Protein AF-0000000074703640 (afdb_homodimer)

pLDDT: mean 75.85, std 19.65, range [25.41, 97.81]

Solvent-accessible surface area (backbone atoms only — not comparable to full-atom values): 10689 Å² total; per-residue (Å²): 131,76,72,81,71,64,84,47,39,62,54,53,50,50,56,51,11,70,78,36,37,62,45,47,54,49,50,25,44,26,50,50,50,51,14,49,60,68,59,45,86,55,90,81,57,82,48,58,58,50,51,34,63,44,35,69,53,98,60,49,41,67,55,41,54,50,49,39,48,54,54,51,54,49,48,68,75,27,79,86,46,55,40,77,62,38,19,23,28,39,44,32,53,58,68,71,101,130,77,72,82,70,63,81,44,42,64,54,52,50,49,54,51,11,70,78,35,37,63,44,47,54,49,49,25,45,25,51,50,52,51,15,48,60,69,56,45,87,56,91,82,58,82,48,60,58,52,52,34,62,44,36,69,54,98,59,50,41,67,53,42,53,50,47,40,49,54,54,50,54,50,49,69,76,28,77,85,48,54,39,76,63,38,18,24,29,41,46,31,53,59,69,71,102

Structure (mmCIF, N/CA/C/O backbone):
data_AF-0000000074703640-model_v1
#
loop_
_entity.id
_entity.type
_entity.pdbx_description
1 polymer Cyclin-G1
#
loop_
_atom_site.group_PDB
_atom_site.id
_atom_site.type_symbol
_atom_site.label_atom_id
_atom_site.label_alt_id
_atom_site.label_comp_id
_atom_site.label_asym_id
_atom_site.label_entity_id
_atom_site.label_seq_id
_atom_site.pdbx_PDB_ins_code
_atom_site.Cartn_x
_atom_site.Cartn_y
_atom_site.Cartn_z
_atom_site.occupancy
_atom_site.B_iso_or_equiv
_atom_site.auth_seq_id
_atom_site.auth_comp_id
_atom_site.auth_asym_id
_atom_site.auth_atom_id
_atom_site.pdbx_PDB_model_num
ATOM 1 N N . MET A 1 1 ? -27.578 -4.227 -21.922 1 25.41 1 MET A N 1
ATOM 2 C CA . MET A 1 1 ? -26.531 -3.264 -22.234 1 25.41 1 MET A CA 1
ATOM 3 C C . MET A 1 1 ? -25.609 -3.043 -21.031 1 25.41 1 MET A C 1
ATOM 5 O O . MET A 1 1 ? -26.062 -2.619 -19.969 1 25.41 1 MET A O 1
ATOM 9 N N . ALA A 1 2 ? -24.672 -3.834 -20.828 1 34.88 2 ALA A N 1
ATOM 10 C CA . ALA A 1 2 ? -23.875 -3.979 -19.625 1 34.88 2 ALA A CA 1
ATOM 11 C C . ALA A 1 2 ? -23.203 -2.66 -19.234 1 34.88 2 ALA A C 1
ATOM 13 O O . ALA A 1 2 ? -22.719 -1.929 -20.109 1 34.88 2 ALA A O 1
ATOM 14 N N . PRO A 1 3 ? -23.672 -2.018 -18.172 1 38.88 3 PRO A N 1
ATOM 15 C CA . PRO A 1 3 ? -23.078 -0.725 -17.844 1 38.88 3 PRO A CA 1
ATOM 16 C C . PRO A 1 3 ? -21.578 -0.683 -18.109 1 38.88 3 PRO A C 1
ATOM 18 O O . PRO A 1 3 ? -20.922 -1.728 -18.141 1 38.88 3 PRO A O 1
ATOM 21 N N . PHE A 1 4 ? -21.125 0.284 -18.984 1 38.25 4 PHE A N 1
ATOM 22 C CA . PHE A 1 4 ? -19.734 0.653 -19.266 1 38.25 4 PHE A CA 1
ATOM 23 C C . PHE A 1 4 ? -18.875 0.477 -18.031 1 38.25 4 PHE A C 1
ATOM 25 O O . PHE A 1 4 ? -19.094 1.136 -17.016 1 38.25 4 PHE A O 1
ATOM 32 N N . ARG A 1 5 ? -18.422 -0.713 -17.891 1 42.12 5 ARG A N 1
ATOM 33 C CA . ARG A 1 5 ? -17.516 -1.021 -16.781 1 42.12 5 ARG A CA 1
ATOM 34 C C . ARG A 1 5 ? -16.375 -0.022 -16.719 1 42.12 5 ARG A C 1
ATOM 36 O O . ARG A 1 5 ? -15.633 0.138 -17.688 1 42.12 5 ARG A O 1
ATOM 43 N N . TRP A 1 6 ? -16.578 1.108 -16.203 1 42.31 6 TRP A N 1
ATOM 44 C CA . TRP A 1 6 ? -15.445 1.999 -15.984 1 42.31 6 TRP A CA 1
ATOM 45 C C . TRP A 1 6 ? -14.203 1.21 -15.586 1 42.31 6 TRP A C 1
ATOM 47 O O . TRP A 1 6 ? -14.289 0.272 -14.789 1 42.31 6 TRP A O 1
ATOM 57 N N . PRO A 1 7 ? -13.281 1.112 -16.625 1 52.88 7 PRO A N 1
ATOM 58 C CA . PRO A 1 7 ? -12.039 0.445 -16.234 1 52.88 7 PRO A CA 1
ATOM 59 C C . PRO A 1 7 ? -11.664 0.7 -14.766 1 52.88 7 PRO A C 1
ATOM 61 O O . PRO A 1 7 ? -11.609 1.854 -14.336 1 52.88 7 PRO A O 1
ATOM 64 N N . THR A 1 8 ? -12 -0.356 -13.914 1 62.72 8 THR A N 1
ATOM 65 C CA . THR A 1 8 ? -11.805 -0.231 -12.477 1 62.72 8 THR A CA 1
ATOM 66 C C . THR A 1 8 ? -10.328 -0.073 -12.141 1 62.72 8 THR A C 1
ATOM 68 O O . THR A 1 8 ? -9.461 -0.359 -12.969 1 62.72 8 THR A O 1
ATOM 71 N N . THR A 1 9 ? -9.961 0.81 -11.281 1 70.25 9 THR A N 1
ATOM 72 C CA . THR A 1 9 ? -8.633 1.064 -10.727 1 70.25 9 THR A CA 1
ATOM 73 C C . THR A 1 9 ? -7.828 -0.227 -10.641 1 70.25 9 THR A C 1
ATOM 75 O O . THR A 1 9 ? -6.652 -0.253 -11.008 1 70.25 9 THR A O 1
ATOM 78 N N . SER A 1 10 ? -8.57 -1.32 -10.414 1 81 10 SER A N 1
ATOM 79 C CA . SER A 1 10 ? -7.855 -2.582 -10.25 1 81 10 SER A CA 1
ATOM 80 C C . SER A 1 10 ? -7.379 -3.129 -11.586 1 81 10 SER A C 1
ATOM 82 O O . SER A 1 10 ? -6.293 -3.699 -11.68 1 81 10 SER A O 1
ATOM 84 N N . ASN A 1 11 ? -8.219 -2.902 -12.617 1 81.75 11 ASN A N 1
ATOM 85 C CA . ASN A 1 11 ? -7.801 -3.348 -13.938 1 81.75 11 ASN A CA 1
ATOM 86 C C . ASN A 1 11 ? -6.566 -2.594 -14.422 1 81.75 11 ASN A C 1
ATOM 88 O O . ASN A 1 11 ? -5.66 -3.189 -15 1 81.75 11 ASN A O 1
ATOM 92 N N . GLU A 1 12 ? -6.562 -1.376 -14.188 1 81.88 12 GLU A N 1
ATOM 93 C CA . GLU A 1 12 ? -5.414 -0.562 -14.57 1 81.88 12 GLU A CA 1
ATOM 94 C C . GLU A 1 12 ? -4.152 -1.013 -13.844 1 81.88 12 GLU A C 1
ATOM 96 O O . GLU A 1 12 ? -3.076 -1.091 -14.438 1 81.88 12 GLU A O 1
ATOM 101 N N . ILE A 1 13 ? -4.23 -1.291 -12.633 1 85.31 13 ILE A N 1
ATOM 102 C CA . ILE A 1 13 ? -3.088 -1.734 -11.844 1 85.31 13 ILE A CA 1
ATOM 103 C C . ILE A 1 13 ? -2.588 -3.08 -12.375 1 85.31 13 ILE A C 1
ATOM 105 O O . ILE A 1 13 ? -1.384 -3.277 -12.547 1 85.31 13 ILE A O 1
ATOM 109 N N . MET A 1 14 ? -3.561 -3.912 -12.648 1 88.75 14 MET A N 1
ATOM 110 C CA . MET A 1 14 ? -3.195 -5.246 -13.117 1 88.75 14 MET A CA 1
ATOM 111 C C . MET A 1 14 ? -2.51 -5.172 -14.477 1 88.75 14 MET A C 1
ATOM 113 O O . MET A 1 14 ? -1.466 -5.793 -14.688 1 88.75 14 MET A O 1
ATOM 117 N N . LEU A 1 15 ? -3.102 -4.414 -15.336 1 88.56 15 LEU A N 1
ATOM 118 C CA . LEU A 1 15 ? -2.539 -4.266 -16.672 1 88.56 15 LEU A CA 1
ATOM 119 C C . LEU A 1 15 ? -1.143 -3.654 -16.609 1 88.56 15 LEU A C 1
ATOM 121 O O . LEU A 1 15 ? -0.222 -4.129 -17.281 1 88.56 15 LEU A O 1
ATOM 125 N N . ALA A 1 16 ? -0.924 -2.586 -15.844 1 89.69 16 ALA A N 1
ATOM 126 C CA . ALA A 1 16 ? 0.374 -1.935 -15.688 1 89.69 16 ALA A CA 1
ATOM 127 C C . ALA A 1 16 ? 1.401 -2.895 -15.094 1 89.69 16 ALA A C 1
ATOM 129 O O . ALA A 1 16 ? 2.572 -2.881 -15.484 1 89.69 16 ALA A O 1
ATOM 130 N N . THR A 1 17 ? 1.027 -3.701 -14.188 1 91.69 17 THR A N 1
ATOM 131 C CA . THR A 1 17 ? 1.935 -4.629 -13.523 1 91.69 17 THR A CA 1
ATOM 132 C C . THR A 1 17 ? 2.303 -5.785 -14.445 1 91.69 17 THR A C 1
ATOM 134 O O . THR A 1 17 ? 3.424 -6.297 -14.391 1 91.69 17 THR A O 1
ATOM 137 N N . GLU A 1 18 ? 1.362 -6.246 -15.258 1 91.75 18 GLU A N 1
ATOM 138 C CA . GLU A 1 18 ? 1.688 -7.262 -16.25 1 91.75 18 GLU A CA 1
ATOM 139 C C . GLU A 1 18 ? 2.773 -6.773 -17.203 1 91.75 18 GLU A C 1
ATOM 141 O O . GLU A 1 18 ? 3.643 -7.547 -17.609 1 91.75 18 GLU A O 1
ATOM 146 N N . ALA A 1 19 ? 2.682 -5.59 -17.562 1 92.94 19 ALA A N 1
ATOM 147 C CA . ALA A 1 19 ? 3.689 -4.996 -18.438 1 92.94 19 ALA A CA 1
ATOM 148 C C . ALA A 1 19 ? 5.004 -4.785 -17.703 1 92.94 19 ALA A C 1
ATOM 150 O O . ALA A 1 19 ? 6.082 -4.883 -18.297 1 92.94 19 ALA A O 1
ATOM 151 N N . ASN A 1 20 ? 4.965 -4.414 -16.438 1 94.12 20 ASN A N 1
ATOM 152 C CA . ASN A 1 20 ? 6.102 -4.16 -15.555 1 94.12 20 ASN A CA 1
ATOM 153 C C . ASN A 1 20 ? 5.828 -4.641 -14.133 1 94.12 20 ASN A C 1
ATOM 155 O O . ASN A 1 20 ? 5.223 -3.926 -13.336 1 94.12 20 ASN A O 1
ATOM 159 N N . PRO A 1 21 ? 6.352 -5.777 -13.82 1 91.69 21 PRO A N 1
ATOM 160 C CA . PRO A 1 21 ? 6.023 -6.395 -12.531 1 91.69 21 PRO A CA 1
ATOM 161 C C . PRO A 1 21 ? 6.492 -5.559 -11.344 1 91.69 21 PRO A C 1
ATOM 163 O O . PRO A 1 21 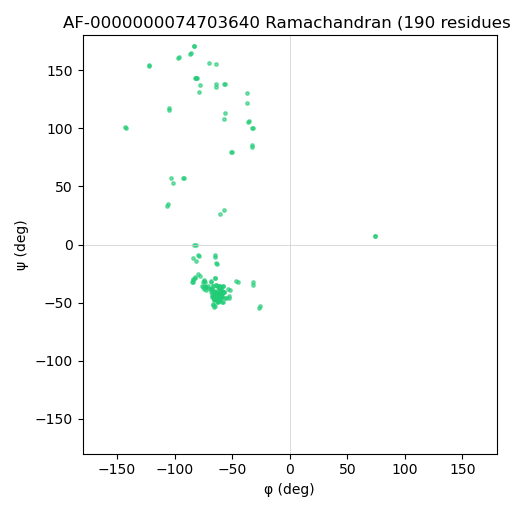? 6.035 -5.773 -10.219 1 91.69 21 PRO A O 1
ATOM 166 N N . ARG A 1 22 ? 7.383 -4.629 -11.617 1 92.25 22 ARG A N 1
ATOM 167 C CA . ARG A 1 22 ? 7.859 -3.775 -10.531 1 92.25 22 ARG A CA 1
ATOM 168 C C . ARG A 1 22 ? 6.844 -2.682 -10.203 1 92.25 22 ARG A C 1
ATOM 170 O O . ARG A 1 22 ? 6.938 -2.031 -9.164 1 92.25 22 ARG A O 1
ATOM 177 N N . TYR A 1 23 ? 5.867 -2.518 -10.992 1 93.19 23 TYR A N 1
ATOM 178 C CA . TYR A 1 23 ? 4.926 -1.41 -10.852 1 93.19 23 TYR A CA 1
ATOM 179 C C . TYR A 1 23 ? 4.109 -1.548 -9.57 1 93.19 23 TYR A C 1
ATOM 181 O O . TYR A 1 23 ? 4.023 -0.607 -8.781 1 93.19 23 TYR A O 1
ATOM 189 N N . LEU A 1 24 ? 3.52 -2.654 -9.328 1 91.94 24 LEU A N 1
ATOM 190 C CA . LEU A 1 24 ? 2.627 -2.84 -8.188 1 91.94 24 LEU A CA 1
ATOM 191 C C . LEU A 1 24 ? 3.381 -2.674 -6.871 1 91.94 24 LEU A C 1
ATOM 193 O O . LEU A 1 24 ? 2.971 -1.893 -6.012 1 91.94 24 LEU A O 1
ATOM 197 N N . PRO A 1 25 ? 4.559 -3.363 -6.699 1 94.75 25 PRO A N 1
ATOM 198 C CA . PRO A 1 25 ? 5.312 -3.148 -5.461 1 94.75 25 PRO A CA 1
ATOM 199 C C . PRO A 1 25 ? 5.73 -1.693 -5.27 1 94.75 25 PRO A C 1
ATOM 201 O O . PRO A 1 25 ? 5.613 -1.151 -4.168 1 94.75 25 PRO A O 1
ATOM 204 N N . CYS A 1 26 ? 6.121 -1.079 -6.258 1 93.62 26 CYS A N 1
ATOM 205 C CA . CYS A 1 26 ? 6.551 0.312 -6.16 1 93.62 26 CYS A CA 1
ATOM 206 C C . CYS A 1 26 ? 5.375 1.221 -5.816 1 93.62 26 CYS A C 1
ATOM 208 O O . CYS A 1 26 ? 5.48 2.078 -4.938 1 93.62 26 CYS A O 1
ATOM 210 N N . MET A 1 27 ? 4.316 0.999 -6.473 1 90.25 27 MET A N 1
ATOM 211 C CA . MET A 1 27 ? 3.115 1.794 -6.227 1 90.25 27 MET A CA 1
ATOM 212 C C . MET A 1 27 ? 2.625 1.608 -4.793 1 90.25 27 MET A C 1
ATOM 214 O O . MET A 1 27 ? 2.283 2.582 -4.121 1 90.25 27 MET A O 1
ATOM 218 N N . SER A 1 28 ? 2.588 0.388 -4.348 1 89.56 28 SER A N 1
ATOM 219 C CA . SER A 1 28 ? 2.055 0.112 -3.018 1 89.56 28 SER A CA 1
ATOM 220 C C . SER A 1 28 ? 2.918 0.745 -1.933 1 89.56 28 SER A C 1
ATOM 222 O O . SER A 1 28 ? 2.402 1.381 -1.012 1 89.56 28 SER A O 1
ATOM 224 N N . ILE A 1 29 ? 4.176 0.642 -2.033 1 91.81 29 ILE A N 1
ATOM 225 C CA . ILE A 1 29 ? 5.066 1.226 -1.036 1 91.81 29 ILE A CA 1
ATOM 226 C C . ILE A 1 29 ? 4.992 2.748 -1.105 1 91.81 29 ILE A C 1
ATOM 228 O O . ILE A 1 29 ? 5.023 3.426 -0.075 1 91.81 29 ILE A O 1
ATOM 232 N N . SER A 1 30 ? 4.887 3.301 -2.291 1 89.44 30 SER A N 1
ATOM 233 C CA . SER A 1 30 ? 4.77 4.746 -2.441 1 89.44 30 SER A CA 1
ATOM 234 C C . SER A 1 30 ? 3.506 5.273 -1.769 1 89.44 30 SER A C 1
ATOM 236 O O . SER A 1 30 ? 3.506 6.367 -1.205 1 89.44 30 SER A O 1
ATOM 238 N N . CYS A 1 31 ? 2.498 4.465 -1.865 1 84.75 31 CYS A N 1
ATOM 239 C CA . CYS A 1 31 ? 1.261 4.852 -1.197 1 84.75 31 CYS A CA 1
ATOM 240 C C . CYS A 1 31 ? 1.444 4.887 0.315 1 84.75 31 CYS A C 1
ATOM 242 O O . CYS A 1 31 ? 0.955 5.797 0.984 1 84.75 31 CYS A O 1
ATOM 244 N N . LEU A 1 32 ? 2.127 3.941 0.822 1 84.38 32 LEU A N 1
ATOM 245 C CA . LEU A 1 32 ? 2.377 3.928 2.258 1 84.38 32 LEU A CA 1
ATOM 246 C C . LEU A 1 32 ? 3.297 5.074 2.662 1 84.38 32 LEU A C 1
ATOM 248 O O . LEU A 1 32 ? 3.094 5.703 3.703 1 84.38 32 LEU A O 1
ATOM 252 N N . PHE A 1 33 ? 4.25 5.301 1.843 1 86.69 33 PHE A N 1
ATOM 253 C CA . PHE A 1 33 ? 5.16 6.418 2.064 1 86.69 33 PHE A CA 1
ATOM 254 C C . PHE A 1 33 ? 4.398 7.738 2.111 1 86.69 33 PHE A C 1
ATOM 256 O O . PHE A 1 33 ? 4.613 8.555 3.012 1 86.69 33 PHE A O 1
ATOM 263 N N . LEU A 1 34 ? 3.572 8 1.189 1 83.44 34 LEU A N 1
ATOM 264 C CA . LEU A 1 34 ? 2.762 9.211 1.107 1 83.44 34 LEU A CA 1
ATOM 265 C C . LEU A 1 34 ? 1.838 9.328 2.314 1 83.44 34 LEU A C 1
ATOM 267 O O . LEU A 1 34 ? 1.649 10.422 2.854 1 83.44 34 LEU A O 1
ATOM 271 N N . ALA A 1 35 ? 1.308 8.227 2.678 1 79.56 35 ALA A N 1
ATOM 272 C CA . ALA A 1 35 ? 0.398 8.211 3.82 1 79.56 35 ALA A CA 1
ATOM 273 C C . ALA A 1 35 ? 1.119 8.625 5.102 1 79.56 35 ALA A C 1
ATOM 275 O O . ALA A 1 35 ? 0.596 9.414 5.887 1 79.56 35 ALA A O 1
ATOM 276 N N . VAL A 1 36 ? 2.23 8.078 5.328 1 81.44 36 VAL A N 1
ATOM 277 C CA . VAL A 1 36 ? 3.029 8.406 6.5 1 81.44 36 VAL A CA 1
ATOM 278 C C . VAL A 1 36 ? 3.412 9.891 6.469 1 81.44 36 VAL A C 1
ATOM 280 O O . VAL A 1 36 ? 3.314 10.586 7.48 1 81.44 36 VAL A O 1
ATOM 283 N N . LYS A 1 37 ? 3.807 10.312 5.316 1 81.62 37 LYS A N 1
ATOM 284 C CA . LYS A 1 37 ? 4.195 11.703 5.125 1 81.62 37 LYS A CA 1
ATOM 285 C C . LYS A 1 37 ? 3.037 12.648 5.43 1 81.62 37 LYS A C 1
ATOM 287 O O . LYS A 1 37 ? 3.24 13.727 5.992 1 81.62 37 LYS A O 1
ATOM 292 N N . MET A 1 38 ? 1.929 12.289 5.137 1 75.69 38 MET A N 1
ATOM 293 C CA . MET A 1 38 ? 0.754 13.141 5.297 1 75.69 38 MET A CA 1
ATOM 294 C C . MET A 1 38 ? 0.217 13.062 6.723 1 75.69 38 MET A C 1
ATOM 296 O O . MET A 1 38 ? -0.387 14.016 7.219 1 75.69 38 MET A O 1
ATOM 300 N N . ALA A 1 39 ? 0.408 11.961 7.27 1 72 39 ALA A N 1
ATOM 301 C CA . ALA A 1 39 ? -0.177 11.719 8.586 1 72 39 ALA A CA 1
ATOM 302 C C . ALA A 1 39 ? 0.712 12.273 9.695 1 72 39 ALA A C 1
ATOM 304 O O . ALA A 1 39 ? 0.222 12.648 10.758 1 72 39 ALA A O 1
ATOM 305 N N . GLU A 1 40 ? 1.922 12.25 9.492 1 75.31 40 GLU A N 1
ATOM 306 C CA . GLU A 1 40 ? 2.85 12.609 10.555 1 75.31 40 GLU A CA 1
ATOM 307 C C . GLU A 1 40 ? 3.441 14 10.328 1 75.31 40 GLU A C 1
ATOM 309 O O . GLU A 1 40 ? 3.842 14.328 9.211 1 75.31 40 GLU A O 1
ATOM 314 N N . GLU A 1 41 ? 3.133 14.898 11.234 1 69.31 41 GLU A N 1
ATOM 315 C CA . GLU A 1 41 ? 3.625 16.266 11.188 1 69.31 41 GLU A CA 1
ATOM 316 C C . GLU A 1 41 ? 5.039 16.375 11.75 1 69.31 41 GLU A C 1
ATOM 318 O O . GLU A 1 41 ? 5.727 17.375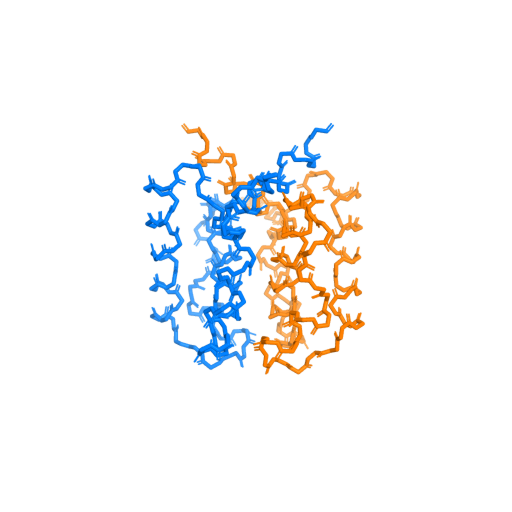 11.539 1 69.31 41 GLU A O 1
ATOM 323 N N . ASP A 1 42 ? 5.441 15.312 12.117 1 69.56 42 ASP A N 1
ATOM 324 C CA . ASP A 1 42 ? 6.715 15.359 12.82 1 69.56 42 ASP A CA 1
ATOM 325 C C . ASP A 1 42 ? 7.887 15.414 11.844 1 69.56 42 ASP A C 1
ATOM 327 O O . ASP A 1 42 ? 7.797 14.891 10.734 1 69.56 42 ASP A O 1
ATOM 331 N N . GLU A 1 43 ? 8.883 16.141 12.203 1 72.19 43 GLU A N 1
ATOM 332 C CA . GLU A 1 43 ? 10.125 16.25 11.438 1 72.19 43 GLU A CA 1
ATOM 333 C C . GLU A 1 43 ? 10.867 14.93 11.375 1 72.19 43 GLU A C 1
ATOM 335 O O . GLU A 1 43 ? 11.742 14.734 10.531 1 72.19 43 GLU A O 1
ATOM 340 N N . ASP A 1 44 ? 10.5 13.922 12.086 1 79.12 44 ASP A N 1
ATOM 341 C CA . ASP A 1 44 ? 11.242 12.664 12.164 1 79.12 44 ASP A CA 1
ATOM 342 C C . ASP A 1 44 ? 10.539 11.555 11.391 1 79.12 44 ASP A C 1
ATOM 344 O O . ASP A 1 44 ? 10.672 10.375 11.727 1 79.12 44 ASP A O 1
ATOM 348 N N . VAL A 1 45 ? 9.945 11.922 10.391 1 83.06 45 VAL A N 1
ATOM 349 C CA . VAL A 1 45 ? 9.266 10.922 9.57 1 83.06 45 VAL A CA 1
ATOM 350 C C . VAL A 1 45 ? 10.273 10.242 8.648 1 83.06 45 VAL A C 1
ATOM 352 O O . VAL A 1 45 ? 11.242 10.859 8.203 1 83.06 45 VAL A O 1
ATOM 355 N N . PRO A 1 46 ? 10.148 8.961 8.391 1 90.94 46 PRO A N 1
ATOM 356 C CA . PRO A 1 46 ? 11.055 8.258 7.48 1 90.94 46 PRO A CA 1
ATOM 357 C C . PRO A 1 46 ? 11.094 8.875 6.086 1 90.94 46 PRO A C 1
ATOM 359 O O . PRO A 1 46 ? 10.062 9.328 5.578 1 90.94 46 PRO A O 1
ATOM 362 N N . THR A 1 47 ? 12.297 8.93 5.594 1 93 47 THR A N 1
ATOM 363 C CA . THR A 1 47 ? 12.5 9.477 4.254 1 93 47 THR A CA 1
ATOM 364 C C . THR A 1 47 ? 12.242 8.414 3.193 1 93 47 THR A C 1
ATOM 366 O O . THR A 1 47 ? 12.047 7.238 3.518 1 93 47 THR A O 1
ATOM 369 N N . ALA A 1 48 ? 12.211 8.867 1.926 1 95.44 48 ALA A N 1
ATOM 370 C CA . ALA A 1 48 ? 12.125 7.922 0.817 1 95.44 48 ALA A CA 1
ATOM 371 C C . ALA A 1 48 ? 13.289 6.938 0.851 1 95.44 48 ALA A C 1
ATOM 373 O O . ALA A 1 48 ? 13.109 5.746 0.585 1 95.44 48 ALA A O 1
ATOM 374 N N . ALA A 1 49 ? 14.469 7.449 1.162 1 96.75 49 ALA A N 1
ATOM 375 C CA . ALA A 1 49 ? 15.648 6.602 1.259 1 96.75 49 ALA A CA 1
ATOM 376 C C . ALA A 1 49 ? 15.477 5.535 2.338 1 96.75 49 ALA A C 1
ATOM 378 O O . ALA A 1 49 ? 15.875 4.387 2.15 1 96.75 49 ALA A O 1
ATOM 379 N N . ASP A 1 50 ? 14.875 5.91 3.434 1 94.5 50 ASP A N 1
ATOM 380 C CA . ASP A 1 50 ? 14.617 4.953 4.504 1 94.5 50 ASP A CA 1
ATOM 381 C C . ASP A 1 50 ? 13.672 3.848 4.031 1 94.5 50 ASP A C 1
ATOM 383 O O . ASP A 1 50 ? 13.922 2.666 4.285 1 94.5 50 ASP A O 1
ATOM 387 N N . PHE A 1 51 ? 12.609 4.199 3.379 1 94.38 51 PHE A N 1
ATOM 388 C CA . PHE A 1 51 ? 11.641 3.234 2.877 1 94.38 51 PHE A CA 1
ATOM 389 C C . PHE A 1 51 ? 12.297 2.254 1.914 1 94.38 51 PHE A C 1
ATOM 391 O O . PHE A 1 51 ? 12.078 1.044 2.006 1 94.38 51 PHE A O 1
ATOM 398 N N . VAL A 1 52 ? 13.094 2.773 1.028 1 95.5 52 VAL A N 1
ATOM 399 C CA . VAL A 1 52 ? 13.773 1.939 0.042 1 95.5 52 VAL A CA 1
ATOM 400 C C . VAL A 1 52 ? 14.742 0.994 0.744 1 95.5 52 VAL A C 1
ATOM 402 O O . VAL A 1 52 ? 14.766 -0.207 0.462 1 95.5 52 VAL A O 1
ATOM 405 N N . LYS A 1 53 ? 15.43 1.504 1.625 1 95.19 53 LYS A N 1
ATOM 406 C CA . LYS A 1 53 ? 16.422 0.719 2.348 1 95.19 53 LYS A CA 1
ATOM 407 C C . LYS A 1 53 ? 15.781 -0.439 3.1 1 95.19 53 LYS A C 1
ATOM 409 O O . LYS A 1 53 ? 16.234 -1.58 3.008 1 95.19 53 LYS A O 1
ATOM 414 N N . VAL A 1 54 ? 14.773 -0.166 3.756 1 94.56 54 VAL A N 1
ATOM 415 C CA . VAL A 1 54 ? 14.203 -1.168 4.648 1 94.56 54 VAL A CA 1
ATOM 416 C C . VAL A 1 54 ? 13.32 -2.129 3.854 1 94.56 54 VAL A C 1
ATOM 418 O O . VAL A 1 54 ? 13.07 -3.256 4.285 1 94.56 54 VAL A O 1
ATOM 421 N N . SER A 1 55 ? 12.703 -1.705 2.732 1 93.75 55 SER A N 1
ATOM 422 C CA . SER A 1 55 ? 11.781 -2.529 1.955 1 93.75 55 SER A CA 1
ATOM 423 C C . SER A 1 55 ? 12.5 -3.73 1.344 1 93.75 55 SER A C 1
ATOM 425 O O . SER A 1 55 ? 11.867 -4.754 1.058 1 93.75 55 SER A O 1
ATOM 427 N N . GLY A 1 56 ? 13.836 -3.574 1.061 1 93 56 GLY A N 1
ATOM 428 C CA . GLY A 1 56 ? 14.602 -4.633 0.418 1 93 56 GLY A CA 1
ATOM 429 C C . GLY A 1 56 ? 14.281 -4.789 -1.056 1 93 56 GLY A C 1
ATOM 430 O O . GLY A 1 56 ? 14.664 -5.777 -1.679 1 93 56 GLY A O 1
ATOM 431 N N . LEU A 1 57 ? 13.508 -3.908 -1.602 1 93.12 57 LEU A N 1
ATOM 432 C CA . LEU A 1 57 ? 13.148 -3.979 -3.014 1 93.12 57 LEU A CA 1
ATOM 433 C C . LEU A 1 57 ? 14.203 -3.291 -3.877 1 93.12 57 LEU A C 1
ATOM 435 O O . LEU A 1 57 ? 15.094 -2.615 -3.357 1 93.12 57 LEU A O 1
ATOM 439 N N . ARG A 1 58 ? 14.109 -3.588 -5.141 1 91.56 58 ARG A N 1
ATOM 440 C CA . ARG A 1 58 ? 15.086 -3.08 -6.094 1 91.56 58 ARG A CA 1
ATOM 441 C C . ARG A 1 58 ? 14.625 -1.765 -6.707 1 91.56 58 ARG A C 1
ATOM 443 O O . ARG A 1 58 ? 14.5 -1.654 -7.93 1 91.56 58 ARG A O 1
ATOM 450 N N . PHE A 1 59 ? 14.367 -0.817 -5.863 1 94.31 59 PHE A N 1
ATOM 451 C CA . PHE A 1 59 ? 14.008 0.538 -6.266 1 94.31 59 PHE A CA 1
ATOM 452 C C . PHE A 1 59 ? 14.984 1.552 -5.676 1 94.31 59 PHE A C 1
ATOM 454 O O . PHE A 1 59 ? 15.656 1.269 -4.684 1 94.31 59 PHE A O 1
ATOM 461 N N . THR A 1 60 ? 15.102 2.686 -6.371 1 96.75 60 THR A N 1
ATOM 462 C CA . THR A 1 60 ? 15.836 3.814 -5.809 1 96.75 60 THR A CA 1
ATOM 463 C C . THR A 1 60 ? 14.883 4.805 -5.148 1 96.75 60 THR A C 1
ATOM 465 O O . THR A 1 60 ? 13.68 4.785 -5.414 1 96.75 60 THR A O 1
ATOM 468 N N . PRO A 1 61 ? 15.453 5.621 -4.305 1 97.75 61 PRO A N 1
ATOM 469 C CA . PRO A 1 61 ? 14.602 6.672 -3.744 1 97.75 61 PRO A CA 1
ATOM 470 C C . PRO A 1 61 ? 13.969 7.559 -4.816 1 97.75 61 PRO A C 1
ATOM 472 O O . PRO A 1 61 ? 12.828 8.008 -4.664 1 97.75 61 PRO A O 1
ATOM 475 N N . SER A 1 62 ? 14.727 7.789 -5.863 1 97.75 62 SER A N 1
ATOM 476 C CA . SER A 1 62 ? 14.188 8.57 -6.969 1 97.75 62 SER A CA 1
ATOM 477 C C . SER A 1 62 ? 12.977 7.883 -7.594 1 97.75 62 SER A C 1
ATOM 479 O O . SER A 1 62 ? 12.023 8.547 -8 1 97.75 62 SER A O 1
ATOM 481 N N . ASP A 1 63 ? 13 6.551 -7.707 1 96.81 63 ASP A N 1
ATOM 482 C CA . ASP A 1 63 ? 11.852 5.793 -8.211 1 96.81 63 ASP A CA 1
ATOM 483 C C . ASP A 1 63 ? 10.625 6.008 -7.332 1 96.81 63 ASP A C 1
ATOM 485 O O . ASP A 1 63 ? 9.523 6.238 -7.844 1 96.81 63 ASP A O 1
ATOM 489 N N . LEU A 1 64 ? 10.836 5.965 -6.059 1 96.12 64 LEU A N 1
ATOM 490 C CA . LEU A 1 64 ? 9.75 6.133 -5.098 1 96.12 64 LEU A CA 1
ATOM 491 C C . LEU A 1 64 ? 9.148 7.531 -5.195 1 96.12 64 LEU A C 1
ATOM 493 O O . LEU A 1 64 ? 7.926 7.688 -5.188 1 96.12 64 LEU A O 1
ATOM 497 N N . LEU A 1 65 ? 9.977 8.539 -5.289 1 96.31 65 LEU A N 1
ATOM 498 C CA . LEU A 1 65 ? 9.523 9.922 -5.367 1 96.31 65 LEU A CA 1
ATOM 499 C C . LEU A 1 65 ? 8.812 10.188 -6.691 1 96.31 65 LEU A C 1
ATOM 501 O O . LEU A 1 65 ? 7.84 10.945 -6.738 1 96.31 65 LEU A O 1
ATOM 505 N N . ARG A 1 66 ? 9.336 9.594 -7.711 1 96.12 66 ARG A N 1
ATOM 506 C CA . ARG A 1 66 ? 8.664 9.711 -9.008 1 96.12 66 ARG A CA 1
ATOM 507 C C . ARG A 1 66 ? 7.27 9.102 -8.953 1 96.12 66 ARG A C 1
ATOM 509 O O . ARG A 1 66 ? 6.312 9.695 -9.469 1 96.12 66 ARG A O 1
ATOM 516 N N . MET A 1 67 ? 7.191 7.863 -8.398 1 93 67 MET A N 1
ATOM 517 C CA . MET A 1 67 ? 5.891 7.211 -8.289 1 93 67 MET A CA 1
ATOM 518 C C . MET A 1 67 ? 4.934 8.055 -7.441 1 93 67 MET A C 1
ATOM 520 O O . MET A 1 67 ? 3.756 8.18 -7.777 1 93 67 MET A O 1
ATOM 524 N N . GLU A 1 68 ? 5.41 8.633 -6.305 1 88.56 68 GLU A N 1
ATOM 525 C CA . GLU A 1 68 ? 4.625 9.539 -5.473 1 88.56 68 GLU A CA 1
ATOM 526 C C . GLU A 1 68 ? 4.031 10.672 -6.305 1 88.56 68 GLU A C 1
ATOM 528 O O . GLU A 1 68 ? 2.859 11.023 -6.141 1 88.56 68 GLU A O 1
ATOM 533 N N . ARG A 1 69 ? 4.824 11.281 -7.164 1 89.62 69 ARG A N 1
ATOM 534 C CA . ARG A 1 69 ? 4.371 12.367 -8.023 1 89.62 69 ARG A CA 1
ATOM 535 C C . ARG A 1 69 ? 3.283 11.891 -8.984 1 89.62 69 ARG A C 1
ATOM 537 O O . ARG A 1 69 ? 2.293 12.594 -9.203 1 89.62 69 ARG A O 1
ATOM 544 N N . ILE A 1 70 ? 3.545 10.789 -9.609 1 86.69 70 ILE A N 1
ATOM 545 C CA . ILE A 1 70 ? 2.57 10.219 -10.531 1 86.69 70 ILE A CA 1
ATOM 546 C C . ILE A 1 70 ? 1.236 10.023 -9.812 1 86.69 70 ILE A C 1
ATOM 548 O O . ILE A 1 70 ? 0.178 10.352 -10.352 1 86.69 70 ILE A O 1
ATOM 552 N N . ILE A 1 71 ? 1.269 9.469 -8.625 1 82.75 71 ILE A N 1
ATOM 553 C CA . ILE A 1 71 ? 0.065 9.219 -7.836 1 82.75 71 ILE A CA 1
ATOM 554 C C . ILE A 1 71 ? -0.642 10.539 -7.539 1 82.75 71 ILE A C 1
ATOM 556 O O . ILE A 1 71 ? -1.858 10.648 -7.711 1 82.75 71 ILE A O 1
ATOM 560 N N . LEU A 1 72 ? 0.097 11.57 -7.098 1 80.69 72 LEU A N 1
ATOM 561 C CA . LEU A 1 72 ? -0.477 12.867 -6.75 1 80.69 72 LEU A CA 1
ATOM 562 C C . LEU A 1 72 ? -1.086 13.539 -7.977 1 80.69 72 LEU A C 1
ATOM 564 O O . LEU A 1 72 ? -2.148 14.156 -7.883 1 80.69 72 LEU A O 1
ATOM 568 N N . ASP A 1 73 ? -0.384 13.469 -9.094 1 80.81 73 ASP A N 1
ATOM 569 C CA . ASP A 1 73 ? -0.899 14.031 -10.344 1 80.81 73 ASP A CA 1
ATOM 570 C C . ASP A 1 73 ? -2.223 13.375 -10.734 1 80.81 73 ASP A C 1
ATOM 572 O O . ASP A 1 73 ? -3.131 14.047 -11.227 1 80.81 73 ASP A O 1
ATOM 576 N N . LYS A 1 74 ? -2.26 12.109 -10.57 1 76.44 74 LYS A N 1
ATOM 577 C CA . LYS A 1 74 ? -3.49 11.391 -10.875 1 76.44 74 LYS A CA 1
ATOM 578 C C . LYS A 1 74 ? -4.625 11.82 -9.953 1 76.44 74 LYS A C 1
ATOM 580 O O . LYS A 1 74 ? -5.789 11.852 -10.367 1 76.44 74 LYS A O 1
ATOM 585 N N . LEU A 1 75 ? -4.426 12.133 -8.766 1 71.81 75 LEU A N 1
ATOM 586 C CA . LEU A 1 75 ? -5.422 12.562 -7.785 1 71.81 75 LEU A CA 1
ATOM 587 C C . LEU A 1 75 ? -5.902 13.977 -8.078 1 71.81 75 LEU A C 1
ATOM 589 O O . LEU A 1 75 ? -7.062 14.312 -7.82 1 71.81 75 LEU A O 1
ATOM 593 N N . LYS A 1 76 ? -5.059 14.797 -8.469 1 69.12 76 LYS A N 1
ATOM 594 C CA . LYS A 1 76 ? -5.41 16.172 -8.797 1 69.12 76 LYS A CA 1
ATOM 595 C C . LYS A 1 76 ? -6.352 16.234 -10 1 69.12 76 LYS A C 1
ATOM 597 O O . LYS A 1 76 ? -7.281 17.047 -10.023 1 69.12 76 LYS A O 1
ATOM 602 N N . TRP A 1 77 ? -5.973 15.656 -10.961 1 68.69 77 TRP A N 1
ATOM 603 C CA . TRP A 1 77 ? -6.758 15.719 -12.188 1 68.69 77 TRP A CA 1
ATOM 604 C C . TRP A 1 77 ? -8.023 14.867 -12.062 1 68.69 77 TRP A C 1
ATOM 606 O O . TRP A 1 77 ? -9.031 15.148 -12.719 1 68.69 77 TRP A O 1
ATOM 616 N N . ASN A 1 78 ? -7.852 13.656 -11.328 1 54.16 78 ASN A N 1
ATOM 617 C CA . ASN A 1 78 ? -8.977 12.727 -11.336 1 54.16 78 ASN A CA 1
ATOM 618 C C . ASN A 1 78 ? -9.773 12.805 -10.031 1 54.16 78 ASN A C 1
ATOM 620 O O . ASN A 1 78 ? -9.5 12.07 -9.086 1 54.16 78 ASN A O 1
ATOM 624 N N . LEU A 1 79 ? -10.266 13.938 -9.5 1 48.81 79 LEU A N 1
ATOM 625 C CA . LEU A 1 79 ? -11.219 13.852 -8.406 1 48.81 79 LEU A CA 1
ATOM 626 C C . LEU A 1 79 ? -11.977 12.523 -8.445 1 48.81 79 LEU A C 1
ATOM 628 O O . LEU A 1 79 ? -12.367 12 -7.402 1 48.81 79 LEU A O 1
ATOM 632 N N . ASN A 1 80 ? -12.609 12.078 -9.477 1 43.94 80 ASN A N 1
ATOM 633 C CA . ASN A 1 80 ? -13.43 10.875 -9.539 1 43.94 80 ASN A CA 1
ATOM 634 C C . ASN A 1 80 ? -12.57 9.625 -9.719 1 43.94 80 ASN A C 1
ATOM 636 O O . ASN A 1 80 ? -13.102 8.516 -9.828 1 43.94 80 ASN A O 1
ATOM 640 N N . ALA A 1 81 ? -11.32 9.781 -10.078 1 42.88 81 ALA A N 1
ATOM 641 C CA . ALA A 1 81 ? -10.57 8.672 -10.664 1 42.88 81 ALA A CA 1
ATOM 642 C C . ALA A 1 81 ? -10.109 7.691 -9.594 1 42.88 81 ALA A C 1
ATOM 644 O O . ALA A 1 81 ? -9.938 8.07 -8.438 1 42.88 81 ALA A O 1
ATOM 645 N N . THR A 1 82 ? -10.234 6.34 -9.875 1 45.94 82 THR A N 1
ATOM 646 C CA . THR A 1 82 ? -10.031 5.008 -9.312 1 45.94 82 THR A CA 1
ATOM 647 C C . THR A 1 82 ? -8.562 4.785 -8.961 1 45.94 82 THR A C 1
ATOM 649 O O . THR A 1 82 ? -7.828 4.148 -9.719 1 45.94 82 THR A O 1
ATOM 652 N N . THR A 1 83 ? -7.797 5.82 -8.688 1 49.19 83 THR A N 1
ATOM 653 C CA . THR A 1 83 ? -6.406 5.547 -8.352 1 49.19 83 THR A CA 1
ATOM 654 C C . THR A 1 83 ? -6.297 4.867 -6.988 1 49.19 83 THR A C 1
ATOM 656 O O . THR A 1 83 ? -7.242 4.902 -6.195 1 49.19 83 THR A O 1
ATOM 659 N N . PRO A 1 84 ? -5.082 4.121 -6.887 1 52.56 84 PRO A N 1
ATOM 660 C CA . PRO A 1 84 ? -4.879 3.416 -5.617 1 52.56 84 PRO A CA 1
ATOM 661 C C . PRO A 1 84 ? -5.207 4.281 -4.402 1 52.56 84 PRO A C 1
ATOM 663 O O . PRO A 1 84 ? -5.73 3.777 -3.406 1 52.56 84 PRO A O 1
ATOM 666 N N . LEU A 1 85 ? -4.941 5.633 -4.594 1 51.72 85 LEU A N 1
ATOM 667 C CA . LEU A 1 85 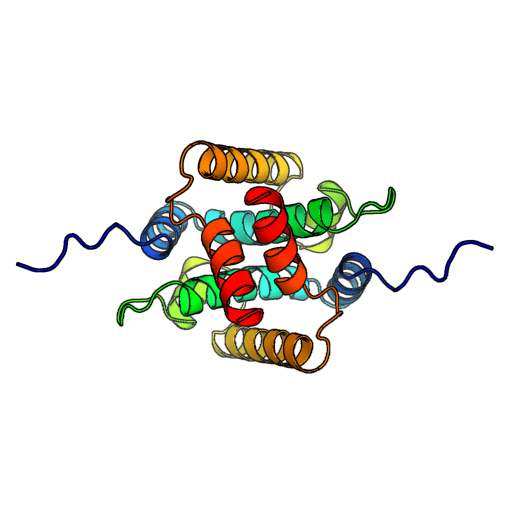? -5.293 6.48 -3.465 1 51.72 85 LEU A CA 1
ATOM 668 C C . LEU A 1 85 ? -6.809 6.551 -3.289 1 51.72 85 LEU A C 1
ATOM 670 O O . LEU A 1 85 ? -7.301 6.699 -2.168 1 51.72 85 LEU A O 1
ATOM 674 N N . TYR A 1 86 ? -7.484 6.469 -4.395 1 53.31 86 TYR A N 1
ATOM 675 C CA . TYR A 1 86 ? -8.93 6.336 -4.254 1 53.31 86 TYR A CA 1
ATOM 676 C C . TYR A 1 86 ? -9.281 5.188 -3.316 1 53.31 86 TYR A C 1
ATOM 678 O O . TYR A 1 86 ? -10.188 5.309 -2.49 1 53.31 86 TYR A O 1
ATOM 686 N N . PHE A 1 87 ? -8.523 4.273 -3.523 1 54.94 87 PHE A N 1
ATOM 687 C CA . PHE A 1 87 ? -8.75 3.125 -2.654 1 54.94 87 PHE A CA 1
ATOM 688 C C . PHE A 1 87 ? -8.539 3.502 -1.193 1 54.94 87 PHE A C 1
ATOM 690 O O . PHE A 1 87 ? -9.312 3.092 -0.324 1 54.94 87 PHE A O 1
ATOM 697 N N . LEU A 1 88 ? -7.562 4.367 -1.093 1 54.88 88 LEU A N 1
ATOM 698 C CA . LEU A 1 88 ? -7.301 4.844 0.262 1 54.88 88 LEU A CA 1
ATOM 699 C C . LEU A 1 88 ? -8.469 5.672 0.783 1 54.88 88 LEU A C 1
ATOM 701 O O . LEU A 1 88 ? -8.844 5.562 1.953 1 54.88 88 LEU A O 1
ATOM 705 N N . GLU A 1 89 ? -9.008 6.363 -0.109 1 54.38 89 GLU A N 1
ATOM 706 C CA . GLU A 1 89 ? -10.18 7.168 0.238 1 54.38 89 GLU A CA 1
ATOM 707 C C . GLU A 1 89 ? -11.375 6.289 0.585 1 54.38 89 GLU A C 1
ATOM 709 O O . GLU A 1 89 ? -12.102 6.566 1.542 1 54.38 89 GLU A O 1
ATOM 714 N N . VAL A 1 90 ? -11.57 5.379 -0.111 1 54.06 90 VAL A N 1
ATOM 715 C CA . VAL A 1 90 ? -12.727 4.504 0.05 1 54.06 90 VAL A CA 1
ATOM 716 C C . VAL A 1 90 ? -12.625 3.744 1.37 1 54.06 90 VAL A C 1
ATOM 718 O O . VAL A 1 90 ? -13.586 3.674 2.133 1 54.06 90 VAL A O 1
ATOM 721 N N . VAL A 1 91 ? -11.492 3.223 1.594 1 55.31 91 VAL A N 1
ATOM 722 C CA . VAL A 1 91 ? -11.312 2.459 2.824 1 55.31 91 VAL A CA 1
ATOM 723 C C . VAL A 1 91 ? -11.555 3.357 4.031 1 55.31 91 VAL A C 1
ATOM 725 O O . VAL A 1 91 ? -12.195 2.941 5 1 55.31 91 VAL A O 1
ATOM 728 N N . SER A 1 92 ? -11.016 4.543 3.912 1 51.91 92 SER A N 1
ATOM 729 C CA . SER A 1 92 ? -11.188 5.496 5.004 1 51.91 92 SER A CA 1
ATOM 730 C C . SER A 1 92 ? -12.664 5.828 5.223 1 51.91 92 SER A C 1
ATOM 732 O O . SER A 1 92 ? -13.117 5.934 6.367 1 51.91 92 SER A O 1
ATOM 734 N N . THR A 1 93 ? -13.391 6.109 4.191 1 52.28 93 THR A N 1
ATOM 735 C CA . THR A 1 93 ? -14.805 6.457 4.289 1 52.28 93 THR A CA 1
ATOM 736 C C . THR A 1 93 ? -15.617 5.277 4.816 1 52.28 93 THR A C 1
ATOM 738 O O . THR A 1 93 ? -16.531 5.461 5.621 1 52.28 93 THR A O 1
ATOM 741 N N . LYS A 1 94 ? -15.344 4.215 4.434 1 50.03 94 LYS A N 1
ATOM 742 C CA . LYS A 1 94 ? -16.125 3.051 4.848 1 50.03 94 LYS A CA 1
ATOM 743 C C . LYS A 1 94 ? -15.797 2.652 6.285 1 50.03 94 LYS A C 1
ATOM 745 O O . LYS A 1 94 ? -16.656 2.123 6.996 1 50.03 94 LYS A O 1
ATOM 750 N N . LEU A 1 95 ? -14.664 2.842 6.676 1 45.97 95 LEU A N 1
ATOM 751 C CA . LEU A 1 95 ? -14.305 2.543 8.062 1 45.97 95 LEU A CA 1
ATOM 752 C C . LEU A 1 95 ? -14.883 3.584 9.008 1 45.97 95 LEU A C 1
ATOM 754 O O . LEU A 1 95 ? -15.094 3.303 10.188 1 45.97 95 LEU A O 1
ATOM 758 N N . ILE A 1 96 ? -14.969 4.715 8.562 1 44.62 96 ILE A N 1
ATOM 759 C CA . ILE A 1 96 ? -15.562 5.734 9.422 1 44.62 96 ILE A CA 1
ATOM 760 C C . ILE A 1 96 ? -17.078 5.594 9.414 1 44.62 96 ILE A C 1
ATOM 762 O O . ILE A 1 96 ? -17.75 5.918 10.406 1 44.62 96 ILE A O 1
ATOM 766 N N . LEU A 1 97 ? -17.641 5.082 8.367 1 37.91 97 LEU A N 1
ATOM 767 C CA . LEU A 1 97 ? -19.094 4.992 8.398 1 37.91 97 LEU A CA 1
ATOM 768 C C . LEU A 1 97 ? -19.547 3.707 9.086 1 37.91 97 LEU A C 1
ATOM 770 O O . LEU A 1 97 ? -20.578 3.688 9.758 1 37.91 97 LEU A O 1
ATOM 774 N N . MET B 1 1 ? 10.945 18.219 28.188 1 26.59 1 MET B N 1
ATOM 775 C CA . MET B 1 1 ? 10.531 16.812 28.266 1 26.59 1 MET B CA 1
ATOM 776 C C . MET B 1 1 ? 9.727 16.422 27.031 1 26.59 1 MET B C 1
ATOM 778 O O . MET B 1 1 ? 8.703 17.047 26.719 1 26.59 1 MET B O 1
ATOM 782 N N . ALA B 1 2 ? 10.312 15.977 26.031 1 37.22 2 ALA B N 1
ATOM 783 C CA . ALA B 1 2 ? 9.703 15.812 24.719 1 37.22 2 ALA B CA 1
ATOM 784 C C . ALA B 1 2 ? 8.461 14.93 24.797 1 37.22 2 ALA B C 1
ATOM 786 O O . ALA B 1 2 ? 8.43 13.953 25.562 1 37.22 2 ALA B O 1
ATOM 787 N N . PRO B 1 3 ? 7.324 15.477 24.562 1 39.75 3 PRO B N 1
ATOM 788 C CA . PRO B 1 3 ? 6.125 14.648 24.672 1 39.75 3 PRO B CA 1
ATOM 789 C C . PRO B 1 3 ? 6.355 13.219 24.172 1 39.75 3 PRO B C 1
ATOM 791 O O . PRO B 1 3 ? 7.273 12.977 23.391 1 39.75 3 PRO B O 1
ATOM 794 N N . PHE B 1 4 ? 5.918 12.203 25.062 1 38 4 PHE B N 1
ATOM 795 C CA . PHE B 1 4 ? 5.848 10.773 24.781 1 38 4 PHE B CA 1
ATOM 796 C C . PHE B 1 4 ? 5.512 10.531 23.312 1 38 4 PHE B C 1
ATOM 798 O O . PHE B 1 4 ? 4.438 10.914 22.844 1 38 4 PHE B O 1
ATOM 805 N N . ARG B 1 5 ? 6.547 10.578 22.562 1 42.72 5 ARG B N 1
ATOM 806 C CA . ARG B 1 5 ? 6.375 10.305 21.141 1 42.72 5 ARG B CA 1
ATOM 807 C C . ARG B 1 5 ? 5.609 9 20.922 1 42.72 5 ARG B C 1
ATOM 809 O O . ARG B 1 5 ? 6.035 7.941 21.375 1 42.72 5 ARG B O 1
ATOM 816 N N . TRP B 1 6 ? 4.328 9.016 21.047 1 43.84 6 TRP B N 1
ATOM 817 C CA . TRP B 1 6 ? 3.568 7.832 20.656 1 43.84 6 TRP B CA 1
ATOM 818 C C . TRP B 1 6 ? 4.199 7.148 19.453 1 43.84 6 TRP B C 1
ATOM 820 O O . TRP B 1 6 ? 4.633 7.816 18.516 1 43.84 6 TRP B O 1
ATOM 830 N N . PRO B 1 7 ? 4.836 5.961 19.828 1 53.62 7 PRO B N 1
ATOM 831 C CA . PRO B 1 7 ? 5.375 5.234 18.672 1 53.62 7 PRO B CA 1
ATOM 832 C C . PRO B 1 7 ? 4.523 5.406 17.422 1 53.62 7 PRO B C 1
ATOM 834 O O . PRO B 1 7 ? 3.311 5.195 17.469 1 53.62 7 PRO B O 1
ATOM 837 N N . THR B 1 8 ? 5.055 6.344 16.547 1 64.38 8 THR B N 1
ATOM 838 C CA . THR B 1 8 ? 4.32 6.664 15.336 1 64.38 8 THR B CA 1
ATOM 839 C C . THR B 1 8 ? 4.227 5.445 14.422 1 64.38 8 THR B C 1
ATOM 841 O O . THR B 1 8 ? 4.961 4.469 14.602 1 64.38 8 THR B O 1
ATOM 844 N N . THR B 1 9 ? 3.107 5.203 13.836 1 70.56 9 THR B N 1
ATOM 845 C CA . THR B 1 9 ? 2.832 4.164 12.852 1 70.56 9 THR B CA 1
ATOM 846 C C . THR B 1 9 ? 4.07 3.885 12 1 70.56 9 THR B C 1
ATOM 848 O O . THR B 1 9 ? 4.426 2.727 11.773 1 70.56 9 THR B O 1
ATOM 851 N N . SER B 1 10 ? 4.828 4.965 11.75 1 81.19 10 SER B N 1
ATOM 852 C CA . SER B 1 10 ? 5.988 4.785 10.883 1 81.19 10 SER B CA 1
ATOM 853 C C . SER B 1 10 ? 7.121 4.078 11.617 1 81.19 10 SER B C 1
ATOM 855 O O . SER B 1 10 ? 7.832 3.256 11.031 1 81.19 10 SER B O 1
ATOM 857 N N . ASN B 1 11 ? 7.246 4.406 12.906 1 82.19 11 ASN B N 1
ATOM 858 C CA . ASN B 1 11 ? 8.273 3.723 13.68 1 82.19 11 ASN B CA 1
ATOM 859 C C . ASN B 1 11 ? 7.992 2.229 13.797 1 82.19 11 ASN B C 1
ATOM 861 O O . ASN B 1 11 ? 8.906 1.409 13.695 1 82.19 11 ASN B O 1
ATOM 865 N N . GLU B 1 12 ? 6.797 1.925 14.023 1 82.12 12 GLU B N 1
ATOM 866 C CA . GLU B 1 12 ? 6.41 0.52 14.109 1 82.12 12 GLU B CA 1
ATOM 867 C C . GLU B 1 12 ? 6.68 -0.212 12.805 1 82.12 12 GLU B C 1
ATOM 869 O O . GLU B 1 12 ? 7.164 -1.346 12.805 1 82.12 12 GLU B O 1
ATOM 874 N N . ILE B 1 13 ? 6.398 0.36 11.727 1 85.44 13 ILE B N 1
ATOM 875 C CA . ILE B 1 13 ? 6.617 -0.247 10.422 1 85.44 13 ILE B CA 1
ATOM 876 C C . ILE B 1 13 ? 8.109 -0.453 10.188 1 85.44 13 ILE B C 1
ATOM 878 O O . ILE B 1 13 ? 8.539 -1.521 9.742 1 85.44 13 ILE B O 1
ATOM 882 N N . MET B 1 14 ? 8.82 0.57 10.562 1 88.94 14 MET B N 1
ATOM 883 C CA . MET B 1 14 ? 10.266 0.495 10.352 1 88.94 14 MET B CA 1
ATOM 884 C C . MET B 1 14 ? 10.883 -0.6 11.211 1 88.94 14 MET B C 1
ATOM 886 O O . MET B 1 14 ? 11.68 -1.405 10.719 1 88.94 14 MET B O 1
ATOM 890 N N . LEU B 1 15 ? 10.5 -0.61 12.438 1 88.69 15 LEU B N 1
ATOM 891 C CA . LEU B 1 15 ? 11.023 -1.612 13.359 1 88.69 15 LEU B CA 1
ATOM 892 C C . LEU B 1 15 ? 10.656 -3.02 12.898 1 88.69 15 LEU B C 1
ATOM 894 O O . LEU B 1 15 ? 11.5 -3.918 12.906 1 88.69 15 LEU B O 1
ATOM 898 N N . ALA B 1 16 ? 9.406 -3.27 12.523 1 89.88 16 ALA B N 1
ATOM 899 C CA . ALA B 1 16 ? 8.953 -4.57 12.047 1 89.88 16 ALA B CA 1
ATOM 900 C C . ALA B 1 16 ? 9.695 -4.98 10.781 1 89.88 16 ALA B C 1
ATOM 902 O O . ALA B 1 16 ? 10.031 -6.156 10.602 1 89.88 16 ALA B O 1
ATOM 903 N N . THR B 1 17 ? 9.977 -4.09 9.922 1 91.75 17 THR B N 1
ATOM 904 C CA . THR B 1 17 ? 10.648 -4.379 8.664 1 91.75 17 THR B CA 1
ATOM 905 C C . THR B 1 17 ? 12.125 -4.664 8.891 1 91.75 17 THR B C 1
ATOM 907 O O . THR B 1 17 ? 12.719 -5.48 8.18 1 91.75 17 THR B O 1
ATOM 910 N N . GLU B 1 18 ? 12.75 -3.953 9.805 1 91.75 18 GLU B N 1
ATOM 911 C CA . GLU B 1 18 ? 14.125 -4.27 10.156 1 91.75 18 GLU B CA 1
ATOM 912 C C . GLU B 1 18 ? 14.258 -5.711 10.633 1 91.75 18 GLU B C 1
ATOM 914 O O . GLU B 1 18 ? 15.242 -6.387 10.336 1 91.75 18 GLU B O 1
ATOM 919 N N . ALA B 1 19 ? 13.336 -6.141 11.391 1 92.94 19 ALA B N 1
ATOM 920 C CA . ALA B 1 19 ? 13.328 -7.52 11.875 1 92.94 19 ALA B CA 1
ATOM 921 C C . ALA B 1 19 ? 13.008 -8.5 10.75 1 92.94 19 ALA B C 1
ATOM 923 O O . ALA B 1 19 ? 13.516 -9.625 10.734 1 92.94 19 ALA B O 1
ATOM 924 N N . ASN B 1 20 ? 12.141 -8.141 9.82 1 94.06 20 ASN B N 1
ATOM 925 C CA . ASN B 1 20 ? 11.703 -8.93 8.672 1 94.06 20 ASN B CA 1
ATOM 926 C C . ASN B 1 20 ? 11.484 -8.055 7.445 1 94.06 20 ASN B C 1
ATOM 928 O O . ASN B 1 20 ? 10.414 -7.453 7.289 1 94.06 20 ASN B O 1
ATOM 932 N N . PRO B 1 21 ? 12.43 -8.07 6.57 1 91.69 21 PRO B N 1
ATOM 933 C CA . PRO B 1 21 ? 12.375 -7.148 5.43 1 91.69 21 PRO B CA 1
ATOM 934 C C . PRO B 1 21 ? 11.188 -7.406 4.512 1 91.69 21 PRO B C 1
ATOM 936 O O . PRO B 1 21 ? 10.828 -6.551 3.701 1 91.69 21 PRO B O 1
ATOM 939 N N . ARG B 1 22 ? 10.602 -8.555 4.652 1 92.31 22 ARG B N 1
ATOM 940 C CA . ARG B 1 22 ? 9.445 -8.859 3.824 1 92.31 22 ARG B CA 1
ATOM 941 C C . ARG B 1 22 ? 8.188 -8.195 4.375 1 92.31 22 ARG B C 1
ATOM 943 O O . ARG B 1 22 ? 7.168 -8.117 3.686 1 92.31 22 ARG B O 1
ATOM 950 N N . TYR B 1 23 ? 8.25 -7.648 5.523 1 93.19 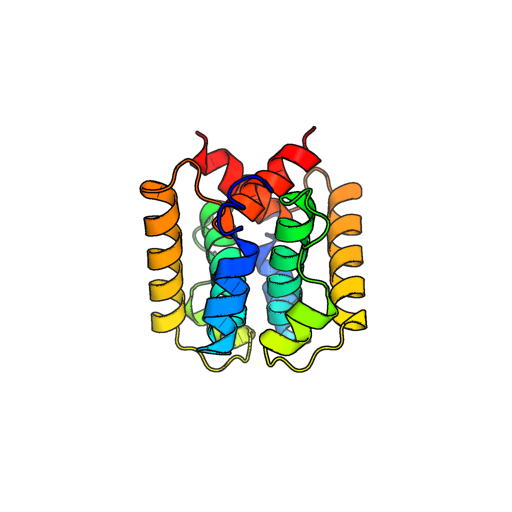23 TYR B N 1
ATOM 951 C CA . TYR B 1 23 ? 7.07 -7.113 6.195 1 93.19 23 TYR B CA 1
ATOM 952 C C . TYR B 1 23 ? 6.516 -5.91 5.445 1 93.19 23 TYR B C 1
ATOM 954 O O . TYR B 1 23 ? 5.32 -5.855 5.145 1 93.19 23 TYR B O 1
ATOM 962 N N . LEU B 1 24 ? 7.309 -4.938 5.141 1 91.94 24 LEU B N 1
ATOM 963 C CA . LEU B 1 24 ? 6.844 -3.699 4.523 1 91.94 24 LEU B CA 1
ATOM 964 C C . LEU B 1 24 ? 6.23 -3.971 3.154 1 91.94 24 LEU B C 1
ATOM 966 O O . LEU B 1 24 ? 5.102 -3.557 2.881 1 91.94 24 LEU B O 1
ATOM 970 N N . PRO B 1 25 ? 6.934 -4.742 2.256 1 94.88 25 PRO B N 1
ATOM 971 C CA . PRO B 1 25 ? 6.316 -5.055 0.965 1 94.88 25 PRO B CA 1
ATOM 972 C C . PRO B 1 25 ? 5 -5.816 1.112 1 94.88 25 PRO B C 1
ATOM 974 O O . PRO B 1 25 ? 4.02 -5.5 0.429 1 94.88 25 PRO B O 1
ATOM 977 N N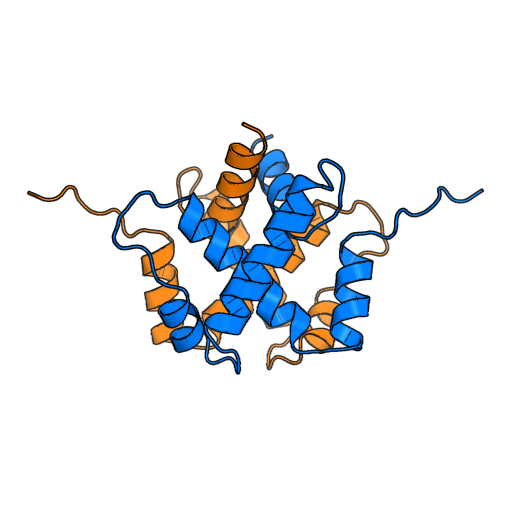 . CYS B 1 26 ? 4.945 -6.684 1.975 1 93.75 26 CYS B N 1
ATOM 978 C CA . CYS B 1 26 ? 3.729 -7.461 2.172 1 93.75 26 CYS B CA 1
ATOM 979 C C . CYS B 1 26 ? 2.602 -6.59 2.713 1 93.75 26 CYS B C 1
ATOM 981 O O . CYS B 1 26 ? 1.472 -6.652 2.227 1 93.75 26 CYS B O 1
ATOM 983 N N . MET B 1 27 ? 2.936 -5.809 3.654 1 90.5 27 MET B N 1
ATOM 984 C CA . MET B 1 27 ? 1.948 -4.91 4.246 1 90.5 27 MET B CA 1
ATOM 985 C C . MET B 1 27 ? 1.414 -3.932 3.205 1 90.5 27 MET B C 1
ATOM 987 O O . MET B 1 27 ? 0.206 -3.701 3.125 1 90.5 27 MET B O 1
ATOM 991 N N . SER B 1 28 ? 2.299 -3.363 2.434 1 89.56 28 SER B N 1
ATOM 992 C CA . SER B 1 28 ? 1.885 -2.352 1.468 1 89.56 28 SER B CA 1
ATOM 993 C C . SER B 1 28 ? 0.971 -2.947 0.402 1 89.56 28 SER B C 1
ATOM 995 O O . SER B 1 28 ? -0.073 -2.375 0.081 1 89.56 28 SER B O 1
ATOM 997 N N . ILE B 1 29 ? 1.281 -4.066 -0.098 1 91.88 29 ILE B N 1
ATOM 998 C CA . ILE B 1 29 ? 0.455 -4.699 -1.12 1 91.88 29 ILE B CA 1
ATOM 999 C C . ILE B 1 29 ? -0.877 -5.133 -0.512 1 91.88 29 ILE B C 1
ATOM 1001 O O . ILE B 1 29 ? -1.925 -5.02 -1.153 1 91.88 29 ILE B O 1
ATOM 1005 N N . SER B 1 30 ? -0.864 -5.609 0.697 1 89.69 30 SER B N 1
ATOM 1006 C CA . SER B 1 30 ? -2.096 -6.008 1.368 1 89.69 30 SER B CA 1
ATOM 1007 C C . SER B 1 30 ? -3.041 -4.824 1.54 1 89.69 30 SER B C 1
ATOM 1009 O O . SER B 1 30 ? -4.262 -4.977 1.442 1 89.69 30 SER B O 1
ATOM 1011 N N . CYS B 1 31 ? -2.426 -3.709 1.795 1 84.81 31 CYS B N 1
ATOM 1012 C CA . CYS B 1 31 ? -3.242 -2.506 1.912 1 84.81 31 CYS B CA 1
ATOM 1013 C C . CYS B 1 31 ? -3.91 -2.17 0.584 1 84.81 31 CYS B C 1
ATOM 1015 O O . CYS B 1 31 ? -5.082 -1.793 0.552 1 84.81 31 CYS B O 1
ATOM 1017 N N . LEU B 1 32 ? -3.219 -2.305 -0.451 1 84.38 32 LEU B N 1
ATOM 1018 C CA . LEU B 1 32 ? -3.803 -2.037 -1.762 1 84.38 32 LEU B CA 1
ATOM 1019 C C . LEU B 1 32 ? -4.863 -3.076 -2.105 1 84.38 32 LEU B C 1
ATOM 1021 O O . LEU B 1 32 ? -5.906 -2.74 -2.674 1 84.38 32 LEU B O 1
ATOM 1025 N N . PHE B 1 33 ? -4.551 -4.27 -1.771 1 86.88 33 PHE B N 1
ATOM 1026 C CA . PHE B 1 33 ? -5.508 -5.352 -1.969 1 86.88 33 PHE B CA 1
ATOM 1027 C C . PHE B 1 33 ? -6.809 -5.066 -1.225 1 86.88 33 PHE B C 1
ATOM 1029 O O . PHE B 1 33 ? -7.895 -5.207 -1.788 1 86.88 33 PHE B O 1
ATOM 1036 N N . LEU B 1 34 ? -6.758 -4.719 -0.008 1 83.56 34 LEU B N 1
ATOM 1037 C CA . LEU B 1 34 ? -7.91 -4.402 0.827 1 83.56 34 LEU B CA 1
ATOM 1038 C C . LEU B 1 34 ? -8.68 -3.213 0.265 1 83.56 34 LEU B C 1
ATOM 1040 O O . LEU B 1 34 ? -9.914 -3.201 0.275 1 83.56 34 LEU B O 1
ATOM 1044 N N . ALA B 1 35 ? -7.926 -2.283 -0.177 1 79.69 35 ALA B N 1
ATOM 1045 C CA . ALA B 1 35 ? -8.547 -1.087 -0.737 1 79.69 35 ALA B CA 1
ATOM 1046 C C . ALA B 1 35 ? -9.375 -1.425 -1.977 1 79.69 35 ALA B C 1
ATOM 1048 O O . ALA B 1 35 ? -10.492 -0.942 -2.135 1 79.69 35 ALA B O 1
ATOM 1049 N N . VAL B 1 36 ? -8.828 -2.17 -2.842 1 81.75 36 VAL B N 1
ATOM 1050 C CA . VAL B 1 36 ? -9.523 -2.592 -4.055 1 81.75 36 VAL B CA 1
ATOM 1051 C C . VAL B 1 36 ? -10.766 -3.396 -3.68 1 81.75 36 VAL B C 1
ATOM 1053 O O . VAL B 1 36 ? -11.844 -3.184 -4.242 1 81.75 36 VAL B O 1
ATOM 1056 N N . LYS B 1 37 ? -10.586 -4.266 -2.756 1 81.5 37 LYS B N 1
ATOM 1057 C CA . LYS B 1 37 ? -11.68 -5.109 -2.283 1 81.5 37 LYS B CA 1
ATOM 1058 C C . LYS B 1 37 ? -12.812 -4.266 -1.713 1 81.5 37 LYS B C 1
ATOM 1060 O O . LYS B 1 37 ? -13.992 -4.59 -1.896 1 81.5 37 LYS B O 1
ATOM 1065 N N . MET B 1 38 ? -12.523 -3.26 -1.094 1 75.62 38 MET B N 1
ATOM 1066 C CA . MET B 1 38 ? -13.516 -2.426 -0.422 1 75.62 38 MET B CA 1
ATOM 1067 C C . MET B 1 38 ? -14.148 -1.441 -1.399 1 75.62 38 MET B C 1
ATOM 1069 O O . MET B 1 38 ? -15.297 -1.03 -1.216 1 75.62 38 MET B O 1
ATOM 1073 N N . ALA B 1 39 ? -13.375 -1.102 -2.324 1 71.88 39 ALA B N 1
ATOM 1074 C CA . ALA B 1 39 ? -13.828 -0.061 -3.246 1 71.88 39 ALA B CA 1
ATOM 1075 C C . ALA B 1 39 ? -14.68 -0.651 -4.363 1 71.88 39 ALA B C 1
ATOM 1077 O O . ALA B 1 39 ? -15.555 0.027 -4.91 1 71.88 39 ALA B O 1
ATOM 1078 N N . GLU B 1 40 ? -14.398 -1.8 -4.738 1 75.5 40 GLU B N 1
ATOM 1079 C CA . GLU B 1 40 ? -15.055 -2.379 -5.906 1 75.5 40 GLU B CA 1
ATOM 1080 C C . GLU B 1 40 ? -16.109 -3.406 -5.496 1 75.5 40 GLU B C 1
ATOM 1082 O O . GLU B 1 40 ? -15.859 -4.238 -4.617 1 75.5 40 GLU B O 1
ATOM 1087 N N . GLU B 1 41 ? -17.344 -3.1 -5.844 1 69.5 41 GLU B N 1
ATOM 1088 C CA . GLU B 1 41 ? -18.469 -3.973 -5.543 1 69.5 41 GLU B CA 1
ATOM 1089 C C . GLU B 1 41 ? -18.609 -5.078 -6.586 1 69.5 41 GLU B C 1
ATOM 1091 O O . GLU B 1 41 ? -19.312 -6.066 -6.363 1 69.5 41 GLU B O 1
ATOM 1096 N N . ASP B 1 42 ? -17.781 -4.996 -7.438 1 69.44 42 ASP B N 1
ATOM 1097 C CA . ASP B 1 42 ? -17.938 -5.906 -8.562 1 69.44 42 ASP B CA 1
ATOM 1098 C C . ASP B 1 42 ? -17.406 -7.297 -8.242 1 69.44 42 ASP B C 1
ATOM 1100 O O . ASP B 1 42 ? -16.469 -7.434 -7.441 1 69.44 42 ASP B O 1
ATOM 1104 N N . GLU B 1 43 ? -18.062 -8.312 -8.727 1 72.56 43 GLU B N 1
ATOM 1105 C CA . GLU B 1 43 ? -17.656 -9.703 -8.578 1 72.56 43 GLU B CA 1
ATOM 1106 C C . GLU B 1 43 ? -16.328 -9.977 -9.297 1 72.56 43 GLU B C 1
ATOM 1108 O O . GLU B 1 43 ? -15.664 -10.977 -9.031 1 72.56 43 GLU B O 1
ATOM 1113 N N . ASP B 1 44 ? -15.812 -9.109 -10.094 1 79.19 44 ASP B N 1
ATOM 1114 C CA . ASP B 1 44 ? -14.625 -9.359 -10.906 1 79.19 44 ASP B CA 1
ATOM 1115 C C . ASP B 1 44 ? -13.406 -8.625 -10.344 1 79.19 44 ASP B C 1
ATOM 1117 O O . ASP B 1 44 ? -12.508 -8.242 -11.094 1 79.19 44 ASP B O 1
ATOM 1121 N N . VAL B 1 45 ? -13.375 -8.555 -9.117 1 82.81 45 VAL B N 1
ATOM 1122 C CA . VAL B 1 45 ? -12.234 -7.906 -8.492 1 82.81 45 VAL B CA 1
ATOM 1123 C C . VAL B 1 45 ? -11.07 -8.891 -8.391 1 82.81 45 VAL B C 1
ATOM 1125 O O . VAL B 1 45 ? -11.273 -10.094 -8.227 1 82.81 45 VAL B O 1
ATOM 1128 N N . PRO B 1 46 ? -9.828 -8.453 -8.57 1 91.06 46 PRO B N 1
ATOM 1129 C CA . PRO B 1 46 ? -8.672 -9.344 -8.445 1 91.06 46 PRO B CA 1
ATOM 1130 C C . PRO B 1 46 ? -8.602 -10.039 -7.094 1 91.06 46 PRO B C 1
ATOM 1132 O O . PRO B 1 46 ? -8.93 -9.438 -6.066 1 91.06 46 PRO B O 1
ATOM 1135 N N . THR B 1 47 ? -8.266 -11.289 -7.184 1 93 47 THR B N 1
ATOM 1136 C CA . THR B 1 47 ? -8.133 -12.086 -5.973 1 93 47 THR B CA 1
ATOM 1137 C C . THR B 1 47 ? -6.762 -11.891 -5.336 1 93 47 THR B C 1
ATOM 1139 O O . THR B 1 47 ? -5.891 -11.242 -5.922 1 93 47 THR B O 1
ATOM 1142 N N . ALA B 1 48 ? -6.621 -12.43 -4.105 1 95.56 48 ALA B N 1
ATOM 1143 C CA . ALA B 1 48 ? -5.305 -12.438 -3.471 1 95.56 48 ALA B CA 1
ATOM 1144 C C . ALA B 1 48 ? -4.277 -13.156 -4.344 1 95.56 48 ALA B C 1
ATOM 1146 O O . ALA B 1 48 ? -3.131 -12.711 -4.449 1 95.56 48 ALA B O 1
ATOM 1147 N N . ALA B 1 49 ? -4.707 -14.25 -4.934 1 96.81 49 ALA B N 1
ATOM 1148 C CA . ALA B 1 49 ? -3.83 -15.008 -5.824 1 96.81 49 ALA B CA 1
ATOM 1149 C C . ALA B 1 49 ? -3.381 -14.156 -7.008 1 96.81 49 ALA B C 1
ATOM 1151 O O . ALA B 1 49 ? -2.221 -14.219 -7.422 1 96.81 49 ALA B O 1
ATOM 1152 N N . ASP B 1 50 ? -4.273 -13.359 -7.527 1 94.62 50 ASP B N 1
ATOM 1153 C CA . ASP B 1 50 ? -3.926 -12.469 -8.633 1 94.62 50 ASP B CA 1
ATOM 1154 C C . ASP B 1 50 ? -2.873 -11.453 -8.203 1 94.62 50 ASP B C 1
ATOM 1156 O O . ASP B 1 50 ? -1.897 -11.219 -8.922 1 94.62 50 ASP B O 1
ATOM 1160 N N . PHE B 1 51 ? -3.041 -10.836 -7.078 1 94.38 51 PHE B N 1
ATOM 11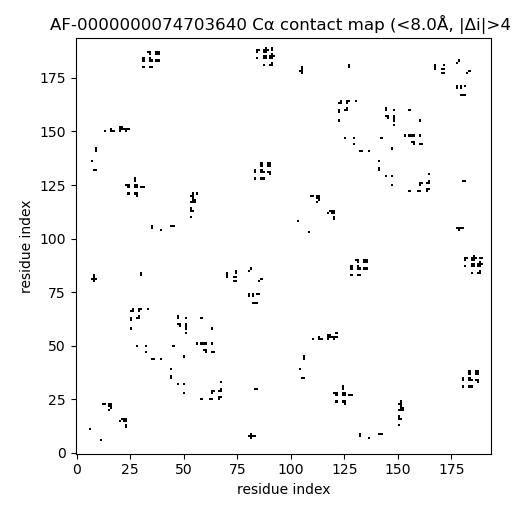61 C CA . PHE B 1 51 ? -2.102 -9.844 -6.562 1 94.38 51 PHE B CA 1
ATOM 1162 C C . PHE B 1 51 ? -0.717 -10.453 -6.387 1 94.38 51 PHE B C 1
ATOM 1164 O O . PHE B 1 51 ? 0.287 -9.852 -6.777 1 94.38 51 PHE B O 1
ATOM 1171 N N . VAL B 1 52 ? -0.678 -11.625 -5.82 1 95.56 52 VAL B N 1
ATOM 1172 C CA . VAL B 1 52 ? 0.59 -12.305 -5.582 1 95.56 52 VAL B CA 1
ATOM 1173 C C . VAL B 1 52 ? 1.258 -12.641 -6.914 1 95.56 52 VAL B C 1
ATOM 1175 O O . VAL B 1 52 ? 2.451 -12.383 -7.098 1 95.56 52 VAL B O 1
ATOM 1178 N N . LYS B 1 53 ? 0.503 -13.102 -7.773 1 95.25 53 LYS B N 1
ATOM 1179 C CA . LYS B 1 53 ? 1.023 -13.5 -9.078 1 95.25 53 LYS B CA 1
ATOM 1180 C C . LYS B 1 53 ? 1.634 -12.312 -9.812 1 95.25 53 LYS B C 1
ATOM 1182 O O . LYS B 1 53 ? 2.748 -12.398 -10.328 1 95.25 53 LYS B O 1
ATOM 1187 N N . VAL B 1 54 ? 0.976 -11.281 -9.836 1 94.56 54 VAL B N 1
ATOM 1188 C CA . VAL B 1 54 ? 1.397 -10.156 -10.672 1 94.56 54 VAL B CA 1
ATOM 1189 C C . VAL B 1 54 ? 2.467 -9.344 -9.945 1 94.56 54 VAL B C 1
ATOM 1191 O O . VAL B 1 54 ? 3.234 -8.617 -10.578 1 94.56 54 VAL B O 1
ATOM 1194 N N . SER B 1 55 ? 2.51 -9.312 -8.609 1 93.81 55 SER B N 1
ATOM 1195 C CA . SER B 1 55 ? 3.441 -8.5 -7.836 1 93.81 55 SER B CA 1
ATOM 1196 C C . SER B 1 55 ? 4.883 -8.953 -8.047 1 93.81 55 SER B C 1
ATOM 1198 O O . SER B 1 55 ? 5.816 -8.172 -7.875 1 93.81 55 SER B O 1
ATOM 1200 N N . GLY B 1 56 ? 5.059 -10.273 -8.344 1 93.06 56 GLY B N 1
ATOM 1201 C CA . GLY B 1 56 ? 6.391 -10.836 -8.5 1 93.06 56 GLY B CA 1
ATOM 1202 C C . GLY B 1 56 ? 7.129 -11.008 -7.188 1 93.06 56 GLY B C 1
ATOM 1203 O O . GLY B 1 56 ? 8.336 -11.25 -7.172 1 93.06 56 GLY B O 1
ATOM 1204 N N . LEU B 1 57 ? 6.48 -10.797 -6.102 1 93.19 57 LEU B N 1
ATOM 1205 C CA . LEU B 1 57 ? 7.109 -10.938 -4.789 1 93.19 57 LEU B CA 1
ATOM 1206 C C . LEU B 1 57 ? 7.027 -12.375 -4.297 1 93.19 57 LEU B C 1
ATOM 1208 O O . LEU B 1 57 ? 6.324 -13.203 -4.891 1 93.19 57 LEU B O 1
ATOM 1212 N N . ARG B 1 58 ? 7.836 -12.625 -3.309 1 91.5 58 ARG B N 1
ATOM 1213 C CA . ARG B 1 58 ? 7.949 -13.977 -2.773 1 91.5 58 ARG B CA 1
ATOM 1214 C C . ARG B 1 58 ? 6.984 -14.188 -1.611 1 91.5 58 ARG B C 1
ATOM 1216 O O . ARG B 1 58 ? 7.406 -14.531 -0.504 1 91.5 58 ARG B O 1
ATOM 1223 N N . PHE B 1 59 ? 5.73 -13.969 -1.885 1 94.12 59 PHE B N 1
ATOM 1224 C CA . PHE B 1 59 ? 4.656 -14.211 -0.931 1 94.12 59 PHE B CA 1
ATOM 1225 C C . PHE B 1 59 ? 3.641 -15.195 -1.5 1 94.12 59 PHE B C 1
ATOM 1227 O O . PHE B 1 59 ? 3.559 -15.383 -2.717 1 94.12 59 PHE B O 1
ATOM 1234 N N . THR B 1 60 ? 2.957 -15.875 -0.567 1 96.81 60 THR B N 1
ATOM 1235 C CA . THR B 1 60 ? 1.816 -16.688 -0.969 1 96.81 60 THR B CA 1
ATOM 1236 C C . THR B 1 60 ? 0.509 -15.93 -0.764 1 96.81 60 THR B C 1
ATOM 1238 O O . THR B 1 60 ? 0.467 -14.953 -0.022 1 96.81 60 THR B O 1
ATOM 1241 N N . PRO B 1 61 ? -0.5 -16.406 -1.445 1 97.75 61 PRO B N 1
ATOM 1242 C CA . PRO B 1 61 ? -1.802 -15.789 -1.181 1 97.75 61 PRO B CA 1
ATOM 1243 C C . PRO B 1 61 ? -2.209 -15.883 0.288 1 97.75 61 PRO B C 1
ATOM 1245 O O . PRO B 1 61 ? -2.838 -14.961 0.815 1 97.75 61 PRO B O 1
ATOM 1248 N N . SER B 1 62 ? -1.849 -16.984 0.919 1 97.81 62 SER B N 1
ATOM 1249 C CA . SER B 1 62 ? -2.139 -17.125 2.342 1 97.81 62 SER B CA 1
ATOM 1250 C C . SER B 1 62 ? -1.431 -16.047 3.16 1 97.81 62 SER B C 1
ATOM 1252 O O . SER B 1 62 ? -1.979 -15.539 4.141 1 97.81 62 SER B O 1
ATOM 1254 N N . ASP B 1 63 ? -0.191 -15.672 2.785 1 96.75 63 ASP B N 1
ATOM 1255 C CA . ASP B 1 63 ? 0.536 -14.594 3.447 1 96.75 63 ASP B CA 1
ATOM 1256 C C . ASP B 1 63 ? -0.218 -13.273 3.328 1 96.75 63 ASP B C 1
ATOM 1258 O O . ASP B 1 63 ? -0.355 -12.539 4.312 1 96.75 63 ASP B O 1
ATOM 1262 N N . LEU B 1 64 ? -0.699 -13.023 2.156 1 96.25 64 LEU B N 1
ATOM 1263 C CA . LEU B 1 64 ? -1.42 -11.781 1.885 1 96.25 64 LEU B CA 1
ATOM 1264 C C . LEU B 1 64 ? -2.705 -11.711 2.703 1 96.25 64 LEU B C 1
ATOM 1266 O O . LEU B 1 64 ? -3.018 -10.672 3.287 1 96.25 64 LEU B O 1
ATOM 1270 N N . LEU B 1 65 ? -3.441 -12.781 2.768 1 96.31 65 LEU B N 1
ATOM 1271 C CA . LEU B 1 65 ? -4.703 -12.828 3.502 1 96.31 65 LEU B CA 1
ATOM 1272 C C . LEU B 1 65 ? -4.461 -12.734 5.004 1 96.31 65 LEU B C 1
ATOM 1274 O O . LEU B 1 65 ? -5.254 -12.125 5.727 1 96.31 65 LEU B O 1
ATOM 1278 N N . ARG B 1 66 ? -3.42 -13.367 5.426 1 96.19 66 ARG B N 1
ATOM 1279 C CA . ARG B 1 66 ? -3.053 -13.25 6.832 1 96.19 66 ARG B CA 1
ATOM 1280 C C . ARG B 1 66 ? -2.742 -11.797 7.195 1 96.19 66 ARG B C 1
ATOM 1282 O O . ARG B 1 66 ? -3.178 -11.305 8.242 1 96.19 66 ARG B O 1
ATOM 1289 N N . MET B 1 67 ? -1.887 -11.148 6.344 1 93.19 67 MET B N 1
ATOM 1290 C CA . MET B 1 67 ? -1.548 -9.75 6.598 1 93.19 67 MET B CA 1
ATOM 1291 C C . MET B 1 67 ? -2.801 -8.883 6.602 1 93.19 67 MET B C 1
ATOM 1293 O O . MET B 1 67 ? -2.938 -7.984 7.438 1 93.19 67 MET B O 1
ATOM 1297 N N . GLU B 1 68 ? -3.742 -9.109 5.648 1 88.69 68 GLU B N 1
ATOM 1298 C CA . GLU B 1 68 ? -5.023 -8.406 5.609 1 88.69 68 GLU B CA 1
ATOM 1299 C C . GLU B 1 68 ? -5.754 -8.516 6.945 1 88.69 68 GLU B C 1
ATOM 1301 O O . GLU B 1 68 ? -6.305 -7.535 7.441 1 88.69 68 GLU B O 1
ATOM 1306 N N . ARG B 1 69 ? -5.789 -9.695 7.527 1 89.94 69 ARG B N 1
ATOM 1307 C CA . ARG B 1 69 ? -6.441 -9.93 8.812 1 89.94 69 ARG B CA 1
ATOM 1308 C C . ARG B 1 69 ? -5.762 -9.141 9.922 1 89.94 69 ARG B C 1
ATOM 1310 O O . ARG B 1 69 ? -6.43 -8.555 10.781 1 89.94 69 ARG B O 1
ATOM 1317 N N . ILE B 1 70 ? -4.473 -9.227 9.945 1 86.88 70 ILE B N 1
ATOM 1318 C CA . ILE B 1 70 ? -3.705 -8.492 10.945 1 86.88 70 ILE B CA 1
ATOM 1319 C C . ILE B 1 70 ? -4.035 -7.004 10.859 1 86.88 70 ILE B C 1
ATOM 1321 O O . ILE B 1 70 ? -4.25 -6.348 11.883 1 86.88 70 ILE B O 1
ATOM 1325 N N . ILE B 1 71 ? -4.066 -6.449 9.672 1 82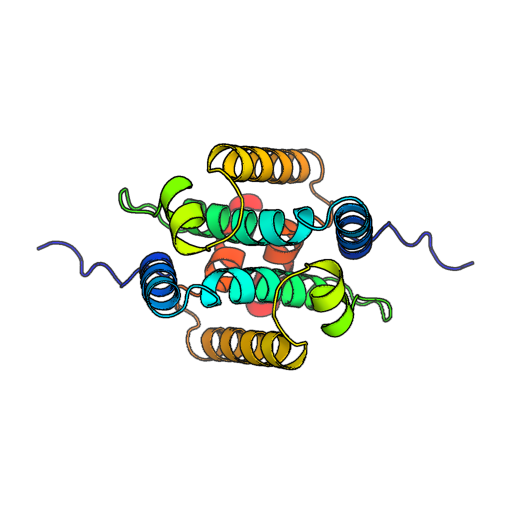.75 71 ILE B N 1
ATOM 1326 C CA . ILE B 1 71 ? -4.363 -5.039 9.453 1 82.75 71 ILE B CA 1
ATOM 1327 C C . ILE B 1 71 ? -5.766 -4.723 9.961 1 82.75 71 ILE B C 1
ATOM 1329 O O . ILE B 1 71 ? -5.969 -3.734 10.672 1 82.75 71 ILE B O 1
ATOM 1333 N N . LEU B 1 72 ? -6.758 -5.559 9.633 1 80.81 72 LEU B N 1
ATOM 1334 C CA . LEU B 1 72 ? -8.141 -5.332 10.039 1 80.81 72 LEU B CA 1
ATOM 1335 C C . LEU B 1 72 ? -8.281 -5.41 11.555 1 80.81 72 LEU B C 1
ATOM 1337 O O . LEU B 1 72 ? -9.023 -4.629 12.148 1 80.81 72 LEU B O 1
ATOM 1341 N N . ASP B 1 73 ? -7.641 -6.391 12.148 1 81.12 73 ASP B N 1
ATOM 1342 C CA . ASP B 1 73 ? -7.664 -6.523 13.602 1 81.12 73 ASP B CA 1
ATOM 1343 C C . ASP B 1 73 ? -7.109 -5.27 14.281 1 81.12 73 ASP B C 1
ATOM 1345 O O . ASP B 1 73 ? -7.621 -4.84 15.312 1 81.12 73 ASP B O 1
ATOM 1349 N N . LYS B 1 74 ? -6.055 -4.773 13.719 1 76.75 74 LYS B N 1
ATOM 1350 C CA . LYS B 1 74 ? -5.457 -3.557 14.266 1 76.75 74 LYS B CA 1
ATOM 1351 C C . LYS B 1 74 ? -6.414 -2.373 14.141 1 76.75 74 LYS B C 1
ATOM 1353 O O . LYS B 1 74 ? -6.434 -1.491 15 1 76.75 74 LYS B O 1
ATOM 1358 N N . LEU B 1 75 ? -7.188 -2.26 13.156 1 71.94 75 LEU B N 1
ATOM 1359 C CA . LEU B 1 75 ? -8.141 -1.18 12.922 1 71.94 75 LEU B CA 1
ATOM 1360 C C . LEU B 1 75 ? -9.336 -1.294 13.859 1 71.94 75 LEU B C 1
ATOM 1362 O O . LEU B 1 75 ? -9.922 -0.282 14.258 1 71.94 75 LEU B O 1
ATOM 1366 N N . LYS B 1 76 ? -9.758 -2.422 14.133 1 69.38 76 LYS B N 1
ATOM 1367 C CA . LYS B 1 76 ? -10.883 -2.654 15.031 1 69.38 76 LYS B CA 1
ATOM 1368 C C . LYS B 1 76 ? -10.547 -2.227 16.453 1 69.38 76 LYS B C 1
ATOM 1370 O O . LYS B 1 76 ? -11.398 -1.665 17.156 1 69.38 76 LYS B O 1
ATOM 1375 N N . TRP B 1 77 ? -9.547 -2.713 16.891 1 68.44 77 TRP B N 1
ATOM 1376 C CA . TRP B 1 77 ? -9.18 -2.439 18.281 1 68.44 77 TRP B CA 1
ATOM 1377 C C . TRP B 1 77 ? -8.664 -1.011 18.422 1 68.44 77 TRP B C 1
ATOM 1379 O O . TRP B 1 77 ? -8.773 -0.418 19.5 1 68.44 77 TRP B O 1
ATOM 1389 N N . ASN B 1 78 ? -7.914 -0.541 17.312 1 54.38 78 ASN B N 1
ATOM 1390 C CA . ASN B 1 78 ? -7.258 0.75 17.484 1 54.38 78 ASN B CA 1
ATOM 1391 C C . ASN B 1 78 ? -8.016 1.864 16.766 1 54.38 78 ASN B C 1
ATOM 1393 O O . ASN B 1 78 ? -7.758 2.137 15.594 1 54.38 78 ASN B O 1
ATOM 1397 N N . LEU B 1 79 ? -9.312 2.146 17.031 1 48.78 79 LEU B N 1
ATOM 1398 C CA . LEU B 1 79 ? -9.883 3.369 16.484 1 48.78 79 LEU B CA 1
ATOM 1399 C C . LEU B 1 79 ? -8.805 4.426 16.266 1 48.78 79 LEU B C 1
ATOM 1401 O O . LEU B 1 79 ? -8.883 5.215 15.32 1 48.78 79 LEU B O 1
ATOM 1405 N N . ASN B 1 80 ? -7.988 4.84 17.188 1 43.75 80 ASN B N 1
ATOM 1406 C CA . ASN B 1 80 ? -7.023 5.934 17.125 1 43.75 80 ASN B CA 1
ATOM 1407 C C . ASN B 1 80 ? -5.715 5.488 16.484 1 43.75 80 ASN B C 1
ATOM 1409 O O . ASN B 1 80 ? -4.781 6.281 16.359 1 43.75 80 ASN B O 1
ATOM 1413 N N . ALA B 1 81 ? -5.598 4.215 16.328 1 43.5 81 ALA B N 1
ATOM 1414 C CA . ALA B 1 81 ? -4.25 3.723 16.062 1 43.5 81 ALA B CA 1
ATOM 1415 C C . ALA B 1 81 ? -3.863 3.949 14.602 1 43.5 81 ALA B C 1
ATOM 1417 O O . ALA B 1 81 ? -4.73 3.996 13.727 1 43.5 81 ALA B O 1
ATOM 1418 N N . THR B 1 82 ? -2.646 4.527 14.352 1 46.03 82 THR B N 1
ATOM 1419 C CA . THR B 1 82 ? -1.798 4.953 13.242 1 46.03 82 THR B CA 1
ATOM 1420 C C . THR B 1 82 ? -1.505 3.789 12.305 1 46.03 82 THR B C 1
ATOM 1422 O O . THR B 1 82 ? -0.453 3.154 12.398 1 46.03 82 THR B O 1
ATOM 1425 N N . THR B 1 83 ? -2.41 2.842 12.195 1 49.44 83 THR B N 1
ATOM 1426 C CA . THR B 1 83 ? -2.115 1.777 11.242 1 49.44 83 THR B CA 1
ATOM 1427 C C . THR B 1 83 ? -2.053 2.328 9.82 1 49.44 83 THR B C 1
ATOM 1429 O O . THR B 1 83 ? -2.547 3.426 9.555 1 49.44 83 THR B O 1
ATOM 1432 N N . PRO B 1 84 ? -1.233 1.48 8.984 1 52.12 84 PRO B N 1
ATOM 1433 C CA . PRO B 1 84 ? -1.098 1.934 7.594 1 52.12 84 PRO B CA 1
ATOM 1434 C C . PRO B 1 84 ? -2.432 2.34 6.973 1 52.12 84 PRO B C 1
ATOM 1436 O O . PRO B 1 84 ? -2.486 3.283 6.18 1 52.12 84 PRO B O 1
ATOM 1439 N N . LEU B 1 85 ? -3.508 1.614 7.465 1 52.16 85 LEU B N 1
ATOM 1440 C CA . LEU B 1 85 ? -4.797 2.041 6.934 1 52.16 85 LEU B CA 1
ATOM 1441 C C . LEU B 1 85 ? -5.164 3.43 7.445 1 52.16 85 LEU B C 1
ATOM 1443 O O . LEU B 1 85 ? -5.836 4.195 6.75 1 52.16 85 LEU B O 1
ATOM 1447 N N . TYR B 1 86 ? -4.711 3.709 8.648 1 52.38 86 TYR B N 1
ATOM 1448 C CA . TYR B 1 86 ? -4.871 5.09 9.094 1 52.38 86 TYR B CA 1
ATOM 1449 C C . TYR B 1 86 ? -4.273 6.062 8.086 1 52.38 86 TYR B C 1
ATOM 1451 O O . TYR B 1 86 ? -4.852 7.113 7.805 1 52.38 86 TYR B O 1
ATOM 1459 N N . PHE B 1 87 ? -3.254 5.582 7.652 1 53.47 87 PHE B N 1
ATOM 1460 C CA . PHE B 1 87 ? -2.602 6.398 6.633 1 53.47 87 PHE B CA 1
ATOM 1461 C C . PHE B 1 87 ? -3.523 6.613 5.441 1 53.47 87 PHE B C 1
ATOM 1463 O O . PHE B 1 87 ? -3.609 7.723 4.91 1 53.47 87 PHE B O 1
ATOM 1470 N N . LEU B 1 88 ? -4.207 5.539 5.215 1 54.34 88 LEU B N 1
ATOM 1471 C CA . LEU B 1 88 ? -5.164 5.645 4.121 1 54.34 88 LEU B CA 1
ATOM 1472 C C . LEU B 1 88 ? -6.277 6.625 4.465 1 54.34 88 LEU B C 1
ATOM 1474 O O . LEU B 1 88 ? -6.715 7.398 3.609 1 54.34 88 LEU B O 1
ATOM 1478 N N . GLU B 1 89 ? -6.594 6.602 5.668 1 53.94 89 GLU B N 1
ATOM 1479 C CA . GLU B 1 89 ? -7.613 7.523 6.152 1 53.94 89 GLU B CA 1
ATOM 1480 C C . GLU B 1 89 ? -7.129 8.969 6.094 1 53.94 89 GLU B C 1
ATOM 1482 O O . GLU B 1 89 ? -7.879 9.867 5.707 1 53.94 89 GLU B O 1
ATOM 1487 N N . VAL B 1 90 ? -6.039 9.141 6.461 1 53.72 90 VAL B N 1
ATOM 1488 C CA . VAL B 1 90 ? -5.48 10.484 6.547 1 53.72 90 VAL B CA 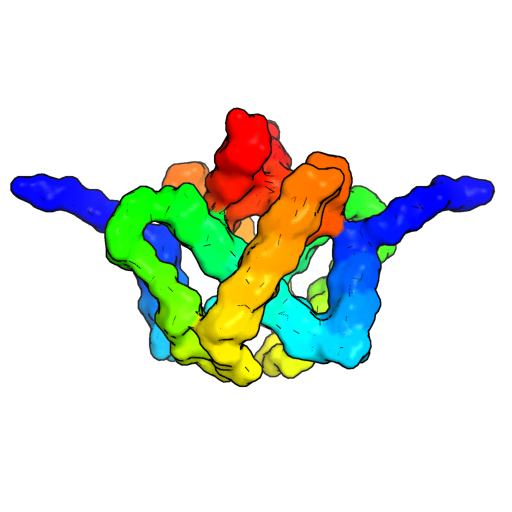1
ATOM 1489 C C . VAL B 1 90 ? -5.359 11.086 5.148 1 53.72 90 VAL B C 1
ATOM 1491 O O . VAL B 1 90 ? -5.758 12.234 4.922 1 53.72 90 VAL B O 1
ATOM 1494 N N . VAL B 1 91 ? -4.828 10.344 4.281 1 55.28 91 VAL B N 1
ATOM 1495 C CA . VAL B 1 91 ? -4.656 10.844 2.918 1 55.28 91 VAL B CA 1
ATOM 1496 C C . VAL B 1 91 ? -6.016 11.211 2.33 1 55.28 91 VAL B C 1
ATOM 1498 O O . VAL B 1 91 ? -6.156 12.242 1.669 1 55.28 91 VAL B O 1
ATOM 1501 N N . SER B 1 92 ? -6.945 10.344 2.602 1 51.62 92 SER B N 1
ATOM 1502 C CA . SER B 1 92 ? -8.289 10.586 2.092 1 51.62 92 SER B CA 1
ATOM 1503 C C . SER B 1 92 ? -8.883 11.859 2.682 1 51.62 92 SER B C 1
ATOM 1505 O O . SER B 1 92 ? -9.539 12.633 1.976 1 51.62 92 SER B O 1
ATOM 1507 N N . THR B 1 93 ? -8.805 12.055 3.992 1 51.91 93 THR B N 1
ATOM 1508 C CA . THR B 1 93 ? -9.352 13.227 4.664 1 51.91 93 THR B CA 1
ATOM 1509 C C . THR B 1 93 ? -8.648 14.5 4.191 1 51.91 93 THR B C 1
ATOM 1511 O O . THR B 1 93 ? -9.289 15.531 4.004 1 51.91 93 THR B O 1
ATOM 1514 N N . LYS B 1 94 ? -7.473 14.469 4.047 1 49.84 94 LYS B N 1
ATOM 1515 C CA . LYS B 1 94 ? -6.727 15.672 3.67 1 49.84 94 LYS B CA 1
ATOM 1516 C C . LYS B 1 94 ? -6.938 16.016 2.197 1 49.84 94 LYS B C 1
ATOM 1518 O O . LYS B 1 94 ? -6.895 17.188 1.812 1 49.84 94 LYS B O 1
ATOM 1523 N N . LEU B 1 95 ? -7.141 15.102 1.414 1 46 95 LEU B N 1
ATOM 1524 C CA . LEU B 1 95 ? -7.414 15.367 0.006 1 46 95 LEU B CA 1
ATOM 1525 C C . LEU B 1 95 ? -8.828 15.906 -0.183 1 46 95 LEU B C 1
ATOM 1527 O O . LEU B 1 95 ? -9.102 16.609 -1.157 1 46 95 LEU B O 1
ATOM 1531 N N . ILE B 1 96 ? -9.648 15.492 0.63 1 44.69 96 ILE B N 1
ATOM 1532 C CA . ILE B 1 96 ? -11.008 16.016 0.521 1 44.69 96 ILE B CA 1
ATOM 1533 C C . ILE B 1 96 ? -11.078 17.406 1.152 1 44.69 96 ILE B C 1
ATOM 1535 O O . ILE B 1 96 ? -11.891 18.234 0.742 1 44.69 96 ILE B O 1
ATOM 1539 N N . LEU B 1 97 ? -10.219 17.703 2.066 1 37.5 97 LEU B N 1
ATOM 1540 C CA . LEU B 1 97 ? -10.336 19.031 2.652 1 37.5 97 LEU B CA 1
ATOM 1541 C C . LEU B 1 97 ? -9.547 20.047 1.843 1 37.5 97 LEU B C 1
ATOM 1543 O O . LEU B 1 97 ? -9.953 21.219 1.734 1 37.5 97 LEU B O 1
#

InterPro domains:
  IPR006671 Cyclin, N-terminal [PF00134] (23-80)
  IPR036915 Cyclin-like superfamily [SSF47954] (18-80)
  IPR039361 Cyclin [PTHR10177] (20-92)

Organism: Acropora cervicornis (NCBI:txid6130)

Secondary structure (DSSP, 8-state):
--------HHHHHHHHHHH-TTHHHHHHHHHHHHHHHHH--STTPPPHHHHHHHH--S--HHHHHHHHHHHHHHHHH-SS---HHHHHHHHHHHHH-/--------HHHHHHHHHHH-TTHHHHHHHHHHHHHHHHH--STTPPPHHHHHHHH--S--HHHHHHHHHHHHHHHHH-SS---HHHHHHHHHHHHH-

Nearest PDB structures (foldseek):
  4bcq-assembly2_B  TM=7.092E-01  e=6.470E-02  Bos taurus
  1bu2-assembly1_A  TM=5.653E-01  e=1.723E-01  Herpesvirus saimiri (strain 11)
  3g33-assembly1_D  TM=6.228E-01  e=3.593E-01  Homo sapiens
  3g33-assembly1_B  TM=6.227E-01  e=3.593E-01  Homo sapiens
  6btc-assembly1_A  TM=4.512E-01  e=5.650E+00  Staphylococcus aureus

Sequence (194 aa):
MAPFRWPTTSNEIMLATEANPRYLPCMSISCLFLAVKMAEEDEDVPTAADFVKVSGLRFTPSDLLRMERIILDKLKWNLNATTPLYFLEVVSTKLILMAPFRWPTTSNEIMLATEANPRYLPCMSISCLFLAVKMAEEDEDVPTAADFVKVSGLRFTPSDLLRMERIILDKLKWNLNATTPLYFLEVVSTKLIL

Foldseek 3Di:
DPPPPPCALVNVQVVVCVVPVVRNVLLVLLVVLVVQVVPDPDPPTDALQRSCVVVPDDDDSVSSVVSNVVQVVCCVVPVPDNHVVVVVVVVVVVVVD/DPPPPPCALVNVQVVVCVVPVVRNVLLVLLLVLVVQVVPDPDPPGDALQRSCVVVPDDDDSVSSVVSNVVQVVCCVVPVPHNHVVVVVVVVVVVVVD

Radius of gyration: 15.94 Å; Cα contacts (8 Å, |Δi|>4): 228; chains: 2; bounding box: 43×36×50 Å